Protein AF-A0A409W6C1-F1 (afdb_monomer_lite)

Sequence (257 aa):
MISRALFRPALAPLRRAIQPNFYTRPIQRVPSRRTLSYYTDGQVNAALLQTPPRPNTLLGRIRFRKDGNPRSKLVGFAFTSLLAFNLLTLLTMYDFIEDSETALSLMAGIIYTLAADGEFSSYDLNKPEEAWSYFKKLYQAFSRLPQDQLDELFDDLERLIKSSAQKNSGAPAEAQAIMKEAAEKIHEAFQDMEEVPVAHTANFVLLIMREALENLVRLAEEGEDDEESDTKYTFQLIKDRSKKDAGAVLKDYESLG

Secondary structure (DSSP, 8-state):
-------PPP-----------------------------------TTS--PPPPPSSHHHHHHB-TTSPBPPHHHHHHHHHHHHHHHHHHHHHHHHHHHHHHHHHHHHHHHHHHHHHTTGGG--TTSHHHHHHHHHHHHHHHH---HHHHHHHHHHHHHHHHHHTTT-TTHHHHHHHHHHHHHHHHHHHHHGGGTS-HHHHHHHHHHHHHHHHHHHHHHHHTT--TT-TTHHHHHHHHHHHHHS-HHHHHHHHHTT-

Structure (mmCIF, N/CA/C/O backbone):
data_AF-A0A409W6C1-F1
#
_entry.id   AF-A0A409W6C1-F1
#
loop_
_atom_site.group_PDB
_atom_site.id
_atom_site.type_symbol
_atom_site.label_atom_id
_atom_site.label_alt_id
_atom_site.label_comp_id
_atom_site.label_asym_id
_atom_site.label_entity_id
_atom_site.label_seq_id
_atom_site.pdbx_PDB_ins_code
_atom_site.Cartn_x
_atom_site.Cartn_y
_atom_site.Cartn_z
_atom_site.occupancy
_atom_site.B_iso_or_equiv
_atom_site.auth_seq_id
_atom_site.auth_comp_id
_atom_site.auth_asym_id
_atom_site.auth_atom_id
_atom_site.pdbx_PDB_model_num
ATOM 1 N N . MET A 1 1 ? -34.554 -25.627 -7.295 1.00 50.41 1 MET A N 1
ATOM 2 C CA . MET A 1 1 ? -34.827 -25.924 -8.719 1.00 50.41 1 MET A CA 1
ATOM 3 C C . MET A 1 1 ? -34.903 -24.613 -9.493 1.00 50.41 1 MET A C 1
ATOM 5 O O . MET A 1 1 ? -35.985 -24.064 -9.501 1.00 50.41 1 MET A O 1
ATOM 9 N N . ILE A 1 2 ? -33.802 -24.118 -10.082 1.00 41.41 2 ILE A N 1
ATOM 10 C CA . ILE A 1 2 ? -33.730 -23.265 -11.298 1.00 41.41 2 ILE A CA 1
ATOM 11 C C . ILE A 1 2 ? -32.321 -23.482 -11.896 1.00 41.41 2 ILE A C 1
ATOM 13 O O . ILE A 1 2 ? -31.369 -23.759 -11.169 1.00 41.41 2 ILE A O 1
ATOM 17 N N . SER A 1 3 ? -32.253 -23.492 -13.225 1.00 42.75 3 SER A N 1
ATOM 18 C CA . SER A 1 3 ? -31.280 -24.155 -14.095 1.00 42.75 3 SER A CA 1
ATOM 19 C C . SER A 1 3 ? -29.871 -23.565 -14.171 1.00 42.75 3 SER A C 1
ATOM 21 O O . SER A 1 3 ? -29.674 -22.359 -14.266 1.00 42.75 3 SER A O 1
ATOM 23 N N . ARG A 1 4 ? -28.913 -24.490 -14.324 1.00 46.84 4 ARG A N 1
ATOM 24 C CA . ARG A 1 4 ? -27.616 -24.313 -14.992 1.00 46.84 4 ARG A CA 1
ATOM 25 C C . ARG A 1 4 ? -27.809 -23.923 -16.466 1.00 46.84 4 ARG A C 1
ATOM 27 O O . ARG A 1 4 ? -28.446 -24.669 -17.205 1.00 46.84 4 ARG A O 1
ATOM 34 N N . ALA A 1 5 ? -27.157 -22.853 -16.907 1.00 50.94 5 ALA A N 1
ATOM 35 C CA . ALA A 1 5 ? -26.819 -22.600 -18.309 1.00 50.94 5 ALA A CA 1
ATOM 36 C C . ALA A 1 5 ? -25.404 -21.992 -18.321 1.00 50.94 5 ALA A C 1
ATOM 38 O O . ALA A 1 5 ? -25.189 -20.905 -17.807 1.00 50.94 5 ALA A O 1
ATOM 39 N N . LEU A 1 6 ? -24.361 -22.784 -18.582 1.00 48.38 6 LEU A N 1
ATOM 40 C CA . LEU A 1 6 ? -23.767 -22.962 -19.913 1.00 48.38 6 LEU A CA 1
ATOM 41 C C . LEU A 1 6 ? -23.484 -21.626 -20.613 1.00 48.38 6 LEU A C 1
ATOM 43 O O . LEU A 1 6 ? -24.249 -21.189 -21.464 1.00 48.38 6 LEU A O 1
ATOM 47 N N . PHE A 1 7 ? -22.324 -21.041 -20.313 1.00 48.91 7 PHE A N 1
ATOM 48 C CA . PHE A 1 7 ? -21.674 -20.088 -21.206 1.00 48.91 7 PHE A CA 1
ATOM 49 C C . PHE A 1 7 ? -20.226 -20.530 -21.439 1.00 48.91 7 PHE A C 1
ATOM 51 O O . PHE A 1 7 ? -19.338 -20.340 -20.614 1.00 48.91 7 PHE A O 1
ATOM 58 N N . ARG A 1 8 ? -20.018 -21.201 -22.575 1.00 47.12 8 ARG A N 1
ATOM 59 C CA . ARG A 1 8 ? -18.717 -21.388 -23.225 1.00 47.12 8 ARG A CA 1
ATOM 60 C C . ARG A 1 8 ? -18.639 -20.349 -24.343 1.00 47.12 8 ARG A C 1
ATOM 62 O O . ARG A 1 8 ? -19.465 -20.437 -25.251 1.00 47.12 8 ARG A O 1
ATOM 69 N N . PRO A 1 9 ? -17.635 -19.465 -24.375 1.00 57.19 9 PRO A N 1
ATOM 70 C CA . PRO A 1 9 ? -17.209 -18.854 -25.619 1.00 57.19 9 PRO A CA 1
ATOM 71 C C . PRO A 1 9 ? -15.981 -19.579 -26.180 1.00 57.19 9 PRO A C 1
ATOM 73 O O . PRO A 1 9 ? -15.035 -19.932 -25.477 1.00 57.19 9 PRO A O 1
ATOM 76 N N . ALA A 1 10 ? -16.071 -19.857 -27.475 1.00 46.66 10 ALA A N 1
ATOM 77 C CA . ALA A 1 10 ? -15.142 -20.632 -28.272 1.00 46.66 10 ALA A CA 1
ATOM 78 C C . ALA A 1 10 ? -13.801 -19.911 -28.478 1.00 46.66 10 ALA A C 1
ATOM 80 O O . ALA A 1 10 ? -13.752 -18.774 -28.943 1.00 46.66 10 ALA A O 1
ATOM 81 N N . LEU A 1 11 ? -12.705 -20.619 -28.202 1.00 47.09 11 LEU A N 1
ATOM 82 C CA . LEU A 1 11 ? -11.361 -20.244 -28.631 1.00 47.09 11 LEU A CA 1
ATOM 83 C C . LEU A 1 11 ? -11.210 -20.558 -30.125 1.00 47.09 11 LEU A C 1
ATOM 85 O O . LEU A 1 11 ? -11.118 -21.721 -30.518 1.00 47.09 11 LEU A O 1
ATOM 89 N N . ALA A 1 12 ? -11.179 -19.520 -30.958 1.00 55.62 12 ALA A N 1
ATOM 90 C CA . ALA A 1 12 ? -10.755 -19.613 -32.351 1.00 55.62 12 ALA A CA 1
ATOM 91 C C . ALA A 1 12 ? -9.230 -19.390 -32.442 1.00 55.62 12 ALA A C 1
ATOM 93 O O . ALA A 1 12 ? -8.746 -18.347 -32.000 1.00 55.62 12 ALA A O 1
ATOM 94 N N . PRO A 1 13 ? -8.443 -20.313 -33.026 1.00 60.03 13 PRO A N 1
ATOM 95 C CA . PRO A 1 13 ? -7.018 -20.089 -33.232 1.00 60.03 13 PRO A CA 1
ATOM 96 C C . PRO A 1 13 ? -6.767 -19.296 -34.526 1.00 60.03 13 PRO A C 1
ATOM 98 O O . PRO A 1 13 ? -6.828 -19.830 -35.634 1.00 60.03 13 PRO A O 1
ATOM 101 N N . LEU A 1 14 ? -6.419 -18.015 -34.384 1.00 54.00 14 LEU A N 1
ATOM 102 C CA . LEU A 1 14 ? -5.872 -17.174 -35.455 1.00 54.00 14 LEU A CA 1
ATOM 103 C C . LEU A 1 14 ? -4.429 -17.603 -35.784 1.00 54.00 14 LEU A C 1
ATOM 105 O O . LEU A 1 14 ? -3.451 -16.984 -35.375 1.00 54.00 14 LEU A O 1
ATOM 109 N N . ARG A 1 15 ? -4.285 -18.673 -36.573 1.00 46.38 15 ARG A N 1
ATOM 110 C CA . ARG A 1 15 ? -3.046 -18.973 -37.307 1.00 46.38 15 ARG A CA 1
ATOM 111 C C . ARG A 1 15 ? -2.906 -17.985 -38.471 1.00 46.38 15 ARG A C 1
ATOM 113 O O . ARG A 1 15 ? -3.381 -18.253 -39.571 1.00 46.38 15 ARG A O 1
ATOM 120 N N . ARG A 1 16 ? -2.223 -16.856 -38.261 1.00 53.59 16 ARG A N 1
ATOM 121 C CA . ARG A 1 16 ? -1.627 -16.094 -39.372 1.00 53.59 16 ARG A CA 1
ATOM 122 C C . ARG A 1 16 ? -0.195 -16.563 -39.589 1.00 53.59 16 ARG A C 1
ATOM 124 O O . ARG A 1 16 ? 0.692 -16.304 -38.785 1.00 53.59 16 ARG A O 1
ATOM 131 N N . ALA A 1 17 ? -0.007 -17.265 -40.700 1.00 49.84 17 ALA A N 1
ATOM 132 C CA . ALA A 1 17 ? 1.291 -17.561 -41.274 1.00 49.84 17 ALA A CA 1
ATOM 133 C C . ALA A 1 17 ? 1.970 -16.247 -41.689 1.00 49.84 17 ALA A C 1
ATOM 135 O O . ALA A 1 17 ? 1.517 -15.569 -42.610 1.00 49.84 17 ALA A O 1
ATOM 136 N N . ILE A 1 18 ? 3.051 -15.885 -41.003 1.00 56.25 18 ILE A N 1
ATOM 137 C CA . ILE A 1 18 ? 3.984 -14.860 -41.465 1.00 56.25 18 ILE A CA 1
ATOM 138 C C . ILE A 1 18 ? 4.973 -15.579 -42.381 1.00 56.25 18 ILE A C 1
ATOM 140 O O . ILE A 1 18 ? 5.824 -16.338 -41.921 1.00 56.25 18 ILE A O 1
ATOM 144 N N . GLN A 1 19 ? 4.816 -15.390 -43.690 1.00 57.22 19 GLN A N 1
ATOM 145 C CA . GLN A 1 19 ? 5.820 -15.793 -44.670 1.00 57.22 19 GLN A CA 1
ATOM 146 C C . GLN A 1 19 ? 7.036 -14.856 -44.558 1.00 57.22 19 GLN A C 1
ATOM 148 O O . GLN A 1 19 ? 6.859 -13.638 -44.651 1.00 57.22 19 GLN A O 1
ATOM 153 N N . PRO A 1 20 ? 8.270 -15.361 -44.397 1.00 57.84 20 PRO A N 1
ATOM 154 C CA . PRO A 1 20 ? 9.455 -14.532 -44.550 1.00 57.84 20 PRO A CA 1
ATOM 155 C C . PRO A 1 20 ? 9.710 -14.277 -46.044 1.00 57.84 20 PRO A C 1
ATOM 157 O O . PRO A 1 20 ? 10.147 -15.158 -46.783 1.00 57.84 20 PRO A O 1
ATOM 160 N N . ASN A 1 21 ? 9.443 -13.047 -46.487 1.00 51.91 21 ASN A N 1
ATOM 161 C CA . ASN A 1 21 ? 9.891 -12.532 -47.780 1.00 51.91 21 ASN A CA 1
ATOM 162 C C . ASN A 1 21 ? 11.423 -12.401 -47.772 1.00 51.91 21 ASN A C 1
ATOM 164 O O . ASN A 1 21 ? 11.977 -11.367 -47.393 1.00 51.91 21 ASN A O 1
ATOM 168 N N . PHE A 1 22 ? 12.118 -13.451 -48.205 1.00 47.31 22 PHE A N 1
ATOM 169 C CA . PHE A 1 22 ? 13.539 -13.395 -48.533 1.00 47.31 22 PHE A CA 1
ATOM 170 C C . PHE A 1 22 ? 13.729 -12.648 -49.858 1.00 47.31 22 PHE A C 1
ATOM 172 O O . PHE A 1 22 ? 13.825 -13.247 -50.927 1.00 47.31 22 PHE A O 1
ATOM 179 N N . TYR A 1 23 ? 13.809 -11.319 -49.796 1.00 56.81 23 TYR A N 1
ATOM 180 C CA . TYR A 1 23 ? 14.392 -10.540 -50.885 1.00 56.81 23 TYR A CA 1
ATOM 181 C C . TYR A 1 23 ? 15.915 -10.648 -50.810 1.00 56.81 23 TYR A C 1
ATOM 183 O O . TYR A 1 23 ? 16.603 -9.836 -50.191 1.00 56.81 23 TYR A O 1
ATOM 191 N N . THR A 1 24 ? 16.440 -11.680 -51.463 1.00 52.16 24 THR A N 1
ATOM 192 C CA . THR A 1 24 ? 17.857 -11.843 -51.780 1.00 52.16 24 THR A CA 1
ATOM 193 C C . THR A 1 24 ? 18.267 -10.703 -52.712 1.00 52.16 24 THR A C 1
ATOM 195 O O . THR A 1 24 ? 18.051 -10.759 -53.923 1.00 52.16 24 THR A O 1
ATOM 198 N N . ARG A 1 25 ? 18.821 -9.617 -52.162 1.00 50.19 25 ARG A N 1
ATOM 199 C CA . ARG A 1 25 ? 19.433 -8.572 -52.990 1.00 50.19 25 ARG A CA 1
ATOM 200 C C . ARG A 1 25 ? 20.668 -9.160 -53.687 1.00 50.19 25 ARG A C 1
ATOM 202 O O . ARG A 1 25 ? 21.529 -9.712 -52.999 1.00 50.19 25 ARG A O 1
ATOM 209 N N . PRO A 1 26 ? 20.793 -9.047 -55.019 1.00 59.22 26 PRO A N 1
ATOM 210 C CA . PRO A 1 26 ? 21.991 -9.481 -55.715 1.00 59.22 26 PRO A CA 1
ATOM 211 C C . PRO A 1 26 ? 23.188 -8.643 -55.257 1.00 59.22 26 PRO A C 1
ATOM 213 O O . PRO A 1 26 ? 23.153 -7.412 -55.248 1.00 59.22 26 PRO A O 1
ATOM 216 N N . ILE A 1 27 ? 24.250 -9.344 -54.865 1.00 56.16 27 ILE A N 1
ATOM 217 C CA . ILE A 1 27 ? 25.555 -8.791 -54.512 1.00 56.16 27 ILE A CA 1
ATOM 218 C C . ILE A 1 27 ? 26.092 -8.051 -55.741 1.00 56.16 27 ILE A C 1
ATOM 220 O O . ILE A 1 27 ? 26.578 -8.663 -56.695 1.00 56.16 27 ILE A O 1
ATOM 224 N N . GLN A 1 28 ? 25.992 -6.724 -55.721 1.00 58.16 28 GLN A N 1
ATOM 225 C CA . GLN A 1 28 ? 26.586 -5.856 -56.726 1.00 58.16 28 GLN A CA 1
ATOM 226 C C . GLN A 1 28 ? 28.107 -5.897 -56.528 1.00 58.16 28 GLN A C 1
ATOM 228 O O . GLN A 1 28 ? 28.666 -5.218 -55.668 1.00 58.16 28 GLN A O 1
ATOM 233 N N . ARG A 1 29 ? 28.781 -6.774 -57.285 1.00 51.12 29 ARG A N 1
ATOM 234 C CA . ARG A 1 29 ? 30.245 -6.831 -57.352 1.00 51.12 29 ARG A CA 1
ATOM 235 C C . ARG A 1 29 ? 30.746 -5.500 -57.905 1.00 51.12 29 ARG A C 1
ATOM 237 O O . ARG A 1 29 ? 30.659 -5.245 -59.102 1.00 51.12 29 ARG A O 1
ATOM 244 N N . VAL A 1 30 ? 31.262 -4.657 -57.018 1.00 55.62 30 VAL A N 1
ATOM 245 C CA . VAL A 1 30 ? 32.015 -3.460 -57.392 1.00 55.62 30 VAL A CA 1
ATOM 246 C C . VAL A 1 30 ? 33.238 -3.913 -58.201 1.00 55.62 30 VAL A C 1
ATOM 248 O O . VAL A 1 30 ? 33.967 -4.798 -57.741 1.00 55.62 30 VAL A O 1
ATOM 251 N N . PRO A 1 31 ? 33.472 -3.369 -59.406 1.00 53.97 31 PRO A N 1
ATOM 252 C CA . PRO A 1 31 ? 34.623 -3.743 -60.209 1.00 53.97 31 PRO A CA 1
ATOM 253 C C . PRO A 1 31 ? 35.920 -3.358 -59.494 1.00 53.97 31 PRO A C 1
ATOM 255 O O . PRO A 1 31 ? 36.120 -2.217 -59.077 1.00 53.97 31 PRO A O 1
ATOM 258 N N . SER A 1 32 ? 36.798 -4.355 -59.378 1.00 51.28 32 SER A N 1
ATOM 259 C CA . SER A 1 32 ? 38.178 -4.239 -58.923 1.00 51.28 32 SER A CA 1
ATOM 260 C C . SER A 1 32 ? 38.876 -3.126 -59.703 1.00 51.28 32 SER A C 1
ATOM 262 O O . SER A 1 32 ? 39.097 -3.230 -60.913 1.00 51.28 32 SER A O 1
ATOM 264 N N . ARG A 1 33 ? 39.168 -2.019 -59.017 1.00 46.75 33 ARG A N 1
ATOM 265 C CA . ARG A 1 33 ? 39.876 -0.878 -59.591 1.00 46.75 33 ARG A CA 1
ATOM 266 C C . ARG A 1 33 ? 41.311 -1.330 -59.855 1.00 46.75 33 ARG A C 1
ATOM 268 O O . ARG A 1 33 ? 42.112 -1.423 -58.929 1.00 46.75 33 ARG A O 1
ATOM 275 N N . ARG A 1 34 ? 41.606 -1.639 -61.124 1.00 47.44 34 ARG A N 1
ATOM 276 C CA . ARG A 1 34 ? 42.966 -1.780 -61.659 1.00 47.44 34 ARG A CA 1
ATOM 277 C C . ARG A 1 34 ? 43.826 -0.645 -61.111 1.00 47.44 34 ARG A C 1
ATOM 279 O O . ARG A 1 34 ? 43.575 0.525 -61.394 1.00 47.44 34 ARG A O 1
ATOM 286 N N . THR A 1 35 ? 44.840 -1.011 -60.345 1.00 50.62 35 THR A N 1
ATOM 287 C CA . THR A 1 35 ? 45.983 -0.164 -60.046 1.00 50.62 35 THR A CA 1
ATOM 288 C C . THR A 1 35 ? 46.722 0.099 -61.356 1.00 50.62 35 THR A C 1
ATOM 290 O O . THR A 1 35 ? 47.416 -0.772 -61.876 1.00 50.62 35 THR A O 1
ATOM 293 N N . LEU A 1 36 ? 46.540 1.296 -61.919 1.00 47.56 36 LEU A N 1
ATOM 294 C CA . LEU A 1 36 ? 47.490 1.839 -62.883 1.00 47.56 36 LEU A CA 1
ATOM 295 C C . LEU A 1 36 ? 48.796 2.108 -62.131 1.00 47.56 36 LEU A C 1
ATOM 297 O O . LEU A 1 36 ? 48.874 3.012 -61.301 1.00 47.56 36 LEU A O 1
ATOM 301 N N . SER A 1 37 ? 49.799 1.279 -62.408 1.00 46.47 37 SER A N 1
ATOM 302 C CA . SER A 1 37 ? 51.193 1.562 -62.094 1.00 46.47 37 SER A CA 1
ATOM 303 C C . SER A 1 37 ? 51.670 2.639 -63.066 1.00 46.47 37 SER A C 1
ATOM 305 O O . SER A 1 37 ? 51.916 2.362 -64.237 1.00 46.47 37 SER A O 1
ATOM 307 N N . TYR A 1 38 ? 51.747 3.878 -62.587 1.00 47.62 38 TYR A N 1
ATOM 308 C CA . TYR A 1 38 ? 52.619 4.877 -63.184 1.00 47.62 38 TYR A CA 1
ATOM 309 C C . TYR A 1 38 ? 53.960 4.774 -62.464 1.00 47.62 38 TYR A C 1
ATOM 311 O O . TYR A 1 38 ? 54.095 5.178 -61.311 1.00 47.62 38 TYR A O 1
ATOM 319 N N . TYR A 1 39 ? 54.934 4.178 -63.146 1.00 45.22 39 TYR A N 1
ATOM 320 C CA . TYR A 1 39 ? 56.341 4.391 -62.846 1.00 45.22 39 TYR A CA 1
ATOM 321 C C . TYR A 1 39 ? 56.660 5.845 -63.202 1.00 45.22 39 TYR A C 1
ATOM 323 O O . TYR A 1 39 ? 56.773 6.198 -64.374 1.00 45.22 39 TYR A O 1
ATOM 331 N N . THR A 1 40 ? 56.772 6.694 -62.189 1.00 47.50 40 THR A N 1
ATOM 332 C CA . THR A 1 40 ? 57.518 7.947 -62.285 1.00 47.50 40 THR A CA 1
ATOM 333 C C . THR A 1 40 ? 58.711 7.827 -61.355 1.00 47.50 40 THR A C 1
ATOM 335 O O . THR A 1 40 ? 58.576 7.958 -60.139 1.00 47.50 40 THR A O 1
ATOM 338 N N . ASP A 1 41 ? 59.864 7.533 -61.955 1.00 46.66 41 ASP A N 1
ATOM 339 C CA . ASP A 1 41 ? 61.172 7.821 -61.380 1.00 46.66 41 ASP A CA 1
ATOM 340 C C . ASP A 1 41 ? 61.241 9.312 -61.048 1.00 46.66 41 ASP A C 1
ATOM 342 O O . ASP A 1 41 ? 60.985 10.168 -61.896 1.00 46.66 41 ASP A O 1
ATOM 346 N N . GLY A 1 42 ? 61.560 9.624 -59.797 1.00 42.50 42 GLY A N 1
ATOM 347 C CA . GLY A 1 42 ? 61.646 11.005 -59.347 1.00 42.50 42 GLY A CA 1
ATOM 348 C C . GLY A 1 42 ? 61.563 11.123 -57.837 1.00 42.50 42 GLY A C 1
ATOM 349 O O . GLY A 1 42 ? 60.504 11.400 -57.294 1.00 42.50 42 GLY A O 1
ATOM 350 N N . GLN A 1 43 ? 62.710 10.933 -57.186 1.00 42.72 43 GLN A N 1
ATOM 351 C CA . GLN A 1 43 ? 63.005 11.367 -55.818 1.00 42.72 43 GLN A CA 1
ATOM 352 C C . GLN A 1 43 ? 62.050 10.865 -54.726 1.00 42.72 43 GLN A C 1
ATOM 354 O O . GLN A 1 43 ? 61.079 11.501 -54.321 1.00 42.72 43 GLN A O 1
ATOM 359 N N . VAL A 1 44 ? 62.439 9.727 -54.156 1.00 44.16 44 VAL A N 1
ATOM 360 C CA . VAL A 1 44 ? 61.974 9.248 -52.856 1.00 44.16 44 VAL A CA 1
ATOM 361 C C . VAL A 1 44 ? 62.341 10.292 -51.795 1.00 44.16 44 VAL A C 1
ATOM 363 O O . VAL A 1 44 ? 63.434 10.282 -51.233 1.00 44.16 44 VAL A O 1
ATOM 366 N N . ASN A 1 45 ? 61.409 11.191 -51.483 1.00 46.81 45 ASN A N 1
ATOM 367 C CA . ASN A 1 45 ? 61.358 11.812 -50.166 1.00 46.81 45 ASN A CA 1
ATOM 368 C C . ASN A 1 45 ? 61.032 10.698 -49.160 1.00 46.81 45 ASN A C 1
ATOM 370 O O . ASN A 1 45 ? 59.893 10.537 -48.728 1.00 46.81 45 ASN A O 1
ATOM 374 N N . ALA A 1 46 ? 62.045 9.916 -48.778 1.00 47.47 46 ALA A N 1
ATOM 375 C CA . ALA A 1 46 ? 62.005 8.912 -47.712 1.00 47.47 46 ALA A CA 1
ATOM 376 C C . ALA A 1 46 ? 61.884 9.553 -46.309 1.00 47.47 46 ALA A C 1
ATOM 378 O O . ALA A 1 46 ? 62.402 9.040 -45.322 1.00 47.47 46 ALA A O 1
ATOM 379 N N . ALA A 1 47 ? 61.208 10.700 -46.229 1.00 49.06 47 ALA A N 1
ATOM 380 C CA . ALA A 1 47 ? 60.967 11.487 -45.029 1.00 49.06 47 ALA A CA 1
ATOM 381 C C . ALA A 1 47 ? 59.465 11.720 -44.776 1.00 49.06 47 ALA A C 1
ATOM 383 O O . ALA A 1 47 ? 59.100 12.528 -43.925 1.00 49.06 47 ALA A O 1
ATOM 384 N N . LEU A 1 48 ? 58.569 11.025 -45.486 1.00 48.97 48 LEU A N 1
ATOM 385 C CA . LEU A 1 48 ? 57.131 11.136 -45.254 1.00 48.97 48 LEU A CA 1
ATOM 386 C C . LEU A 1 48 ? 56.619 9.969 -44.404 1.00 48.97 48 LEU A C 1
ATOM 388 O O . LEU A 1 48 ? 56.304 8.891 -44.897 1.00 48.97 48 LEU A O 1
ATOM 392 N N . LEU A 1 49 ? 56.500 10.284 -43.110 1.00 54.22 49 LEU A N 1
ATOM 393 C CA . LEU A 1 49 ? 55.684 9.622 -42.089 1.00 54.22 49 LEU A CA 1
ATOM 394 C C . LEU A 1 49 ? 56.229 8.290 -41.552 1.00 54.22 49 LEU A C 1
ATOM 396 O O . LEU A 1 49 ? 55.533 7.277 -41.536 1.00 54.22 49 LEU A O 1
ATOM 400 N N . GLN A 1 50 ? 57.426 8.322 -40.952 1.00 55.38 50 GLN A N 1
ATOM 401 C CA . GLN A 1 50 ? 57.677 7.463 -39.787 1.00 55.38 50 GLN A CA 1
ATOM 402 C C . GLN A 1 50 ? 56.733 7.914 -38.664 1.00 55.38 50 GLN A C 1
ATOM 404 O O . GLN A 1 50 ? 57.079 8.740 -37.820 1.00 55.38 50 GLN A O 1
ATOM 409 N N . THR A 1 51 ? 55.490 7.435 -38.685 1.00 59.03 51 THR A N 1
ATOM 410 C CA . THR A 1 51 ? 54.599 7.603 -37.541 1.00 59.03 51 THR A CA 1
ATOM 411 C C . THR A 1 51 ? 55.222 6.880 -36.352 1.00 59.03 51 THR A C 1
ATOM 413 O O . THR A 1 51 ? 55.606 5.716 -36.502 1.00 59.03 51 THR A O 1
ATOM 416 N N . PRO A 1 52 ? 55.356 7.541 -35.189 1.00 67.00 52 PRO A N 1
ATOM 417 C CA . PRO A 1 52 ? 56.001 6.940 -34.034 1.00 67.00 52 PRO A CA 1
ATOM 418 C C . PRO A 1 52 ? 55.319 5.607 -33.688 1.00 67.00 52 PRO A C 1
ATOM 420 O O . PRO A 1 52 ? 54.085 5.512 -33.768 1.00 67.00 52 PRO A O 1
ATOM 423 N N . PRO A 1 53 ? 56.091 4.567 -33.320 1.00 67.56 53 PRO A N 1
ATOM 424 C CA . PRO A 1 53 ? 55.520 3.296 -32.907 1.00 67.56 53 PRO A CA 1
ATOM 425 C C . PRO A 1 53 ? 54.543 3.532 -31.753 1.00 67.56 53 PRO A C 1
ATOM 427 O O . PRO A 1 53 ? 54.786 4.346 -30.859 1.00 67.56 53 PRO A O 1
ATOM 430 N N . ARG A 1 54 ? 53.401 2.837 -31.795 1.00 71.62 54 ARG A N 1
ATOM 431 C CA . ARG A 1 54 ? 52.324 2.995 -30.813 1.00 71.62 54 ARG A CA 1
ATOM 432 C C . ARG A 1 54 ? 52.885 2.894 -29.385 1.00 71.62 54 ARG A C 1
ATOM 434 O O . ARG A 1 54 ? 53.555 1.902 -29.090 1.00 71.62 54 ARG A O 1
ATOM 441 N N . PRO A 1 55 ? 52.547 3.821 -28.469 1.00 75.69 55 PRO A N 1
ATOM 442 C CA . PRO A 1 55 ? 52.944 3.685 -27.073 1.00 75.69 55 PRO A CA 1
ATOM 443 C C . PRO A 1 55 ? 52.392 2.369 -26.505 1.00 75.69 55 PRO A C 1
ATOM 445 O O . PRO A 1 55 ? 51.213 2.051 -26.693 1.00 75.69 55 PRO A O 1
ATOM 448 N N . ASN A 1 56 ? 53.226 1.583 -25.816 1.00 79.50 56 ASN A N 1
ATOM 449 C CA . ASN A 1 56 ? 52.843 0.273 -25.266 1.00 79.50 56 ASN A CA 1
ATOM 450 C C . ASN A 1 56 ? 51.991 0.388 -23.983 1.00 79.50 56 ASN A C 1
ATOM 452 O O . ASN A 1 56 ? 52.115 -0.409 -23.061 1.00 79.50 56 ASN A O 1
ATOM 456 N N . THR A 1 57 ? 51.116 1.389 -23.921 1.00 82.75 57 THR A N 1
ATOM 457 C CA . THR A 1 57 ? 50.123 1.575 -22.861 1.00 82.75 57 THR A CA 1
ATOM 458 C C . THR A 1 57 ? 48.770 1.041 -23.330 1.00 82.75 57 THR A C 1
ATOM 460 O O . THR A 1 57 ? 48.484 1.032 -24.531 1.00 82.75 57 THR A O 1
ATOM 463 N N . LEU A 1 58 ? 47.906 0.601 -22.406 1.00 79.50 58 LEU A N 1
ATOM 464 C CA . LEU A 1 58 ? 46.550 0.118 -22.735 1.00 79.50 58 LEU A CA 1
ATOM 465 C C . LEU A 1 58 ? 45.750 1.164 -23.532 1.00 79.50 58 LEU A C 1
ATOM 467 O O . LEU A 1 58 ? 45.175 0.850 -24.573 1.00 79.50 58 LEU A O 1
ATOM 471 N N . LEU A 1 59 ? 45.827 2.430 -23.114 1.00 76.06 59 LEU A N 1
ATOM 472 C CA . LEU A 1 59 ? 45.273 3.586 -23.829 1.00 76.06 59 LEU A CA 1
ATOM 473 C C . LEU A 1 59 ? 45.864 3.756 -25.236 1.00 76.06 59 LEU A C 1
ATOM 475 O O . LEU A 1 59 ? 45.128 4.008 -26.192 1.00 76.06 59 LEU A O 1
ATOM 479 N N . GLY A 1 60 ? 47.177 3.552 -25.389 1.00 72.00 60 GLY A N 1
ATOM 480 C CA . GLY A 1 60 ? 47.844 3.513 -26.687 1.00 72.00 60 GLY A CA 1
ATOM 481 C C . GLY A 1 60 ? 47.255 2.440 -27.598 1.00 72.00 60 GLY A C 1
ATOM 482 O O . GLY A 1 60 ? 47.017 2.698 -28.779 1.00 72.00 60 GLY A O 1
ATOM 483 N N . ARG A 1 61 ? 46.923 1.264 -27.039 1.00 76.56 61 ARG A N 1
ATOM 484 C CA . ARG A 1 61 ? 46.314 0.159 -27.793 1.00 76.56 61 ARG A CA 1
ATOM 485 C C . ARG A 1 61 ? 44.909 0.447 -28.303 1.00 76.56 61 ARG A C 1
ATOM 487 O O . ARG A 1 61 ? 44.567 -0.018 -29.390 1.00 76.56 61 ARG A O 1
ATOM 494 N N . ILE A 1 62 ? 44.134 1.203 -27.534 1.00 74.81 62 ILE A N 1
ATOM 495 C CA . ILE A 1 62 ? 42.754 1.576 -27.858 1.00 74.81 62 ILE A CA 1
ATOM 496 C C . ILE A 1 62 ? 42.728 2.712 -28.893 1.00 74.81 62 ILE A C 1
ATOM 498 O O . ILE A 1 62 ? 41.925 2.681 -29.825 1.00 74.81 62 ILE A O 1
ATOM 502 N N . ARG A 1 63 ? 43.635 3.692 -28.778 1.00 74.12 63 ARG A N 1
ATOM 503 C CA . ARG A 1 63 ? 43.627 4.919 -29.594 1.00 74.12 63 ARG A CA 1
ATOM 504 C C . ARG A 1 63 ? 44.311 4.787 -30.962 1.00 74.12 63 ARG A C 1
ATOM 506 O O . ARG A 1 63 ? 43.918 5.483 -31.898 1.00 74.12 63 ARG A O 1
ATOM 513 N N . PHE A 1 64 ? 45.295 3.900 -31.114 1.00 77.75 64 PHE A N 1
ATOM 514 C CA . PHE A 1 64 ? 46.112 3.791 -32.334 1.00 77.75 64 PHE A CA 1
ATOM 515 C C . PHE A 1 64 ? 46.055 2.388 -32.965 1.00 77.75 64 PHE A C 1
ATOM 517 O O . PHE A 1 64 ? 45.914 1.370 -32.279 1.00 77.75 64 PHE A O 1
ATOM 524 N N . ARG A 1 65 ? 46.154 2.318 -34.300 1.00 76.88 65 ARG A N 1
ATOM 525 C CA . ARG A 1 65 ? 46.305 1.055 -35.050 1.00 76.88 65 ARG A CA 1
ATOM 526 C C . ARG A 1 65 ? 47.682 0.430 -34.777 1.00 76.88 65 ARG A C 1
ATOM 528 O O . ARG A 1 65 ? 48.554 1.073 -34.197 1.00 76.88 65 ARG A O 1
ATOM 535 N N . LYS A 1 66 ? 47.879 -0.834 -35.182 1.00 77.81 66 LYS A N 1
ATOM 536 C CA . LYS A 1 66 ? 49.209 -1.477 -35.121 1.00 77.81 66 LYS A CA 1
ATOM 537 C C . LYS A 1 66 ? 50.248 -0.669 -35.911 1.00 77.81 66 LYS A C 1
ATOM 539 O O . LYS A 1 66 ? 51.379 -0.557 -35.463 1.00 77.81 66 LYS A O 1
ATOM 544 N N . ASP A 1 67 ? 49.800 -0.008 -36.975 1.00 72.56 67 ASP A N 1
ATOM 545 C C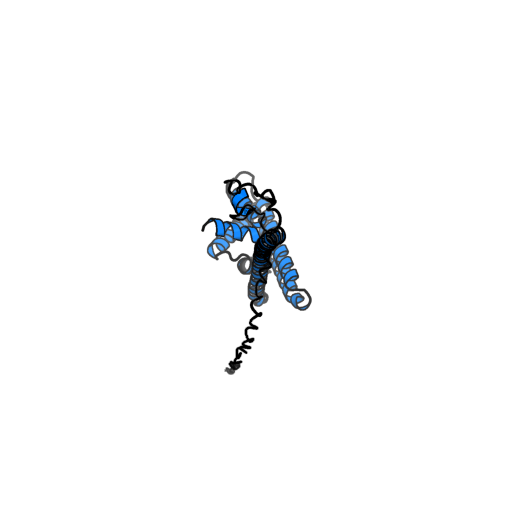A . ASP A 1 67 ? 50.603 0.839 -37.864 1.00 72.56 67 ASP A CA 1
ATOM 546 C C . ASP A 1 67 ? 50.899 2.243 -37.291 1.00 72.56 67 ASP A C 1
ATOM 548 O O . ASP A 1 67 ? 51.309 3.131 -38.026 1.00 72.56 67 ASP A O 1
ATOM 552 N N . GLY A 1 68 ? 50.613 2.513 -36.010 1.00 66.56 68 GLY A N 1
ATOM 553 C CA . GLY A 1 68 ? 50.876 3.815 -35.367 1.00 66.56 68 GLY A CA 1
ATOM 554 C C . GLY A 1 68 ? 49.891 4.937 -35.730 1.00 66.56 68 GLY A C 1
ATOM 555 O O . GLY A 1 68 ? 49.735 5.886 -34.965 1.00 66.56 68 GLY A O 1
ATOM 556 N N . ASN A 1 69 ? 49.143 4.806 -36.828 1.00 74.06 69 ASN A N 1
ATOM 557 C CA . ASN A 1 69 ? 48.117 5.775 -37.216 1.00 74.06 69 ASN A CA 1
ATOM 558 C C . ASN A 1 69 ? 46.955 5.845 -36.200 1.00 74.06 69 ASN A C 1
ATOM 560 O O . ASN A 1 69 ? 46.488 4.798 -35.722 1.00 74.06 69 ASN A O 1
ATOM 564 N N . PRO A 1 70 ? 46.438 7.049 -35.877 1.00 71.06 70 PRO A N 1
ATOM 565 C CA . PRO A 1 70 ? 45.292 7.197 -34.984 1.00 71.06 70 PRO A CA 1
ATOM 566 C C . PRO A 1 70 ? 44.070 6.480 -35.569 1.00 71.06 70 PRO A C 1
ATOM 568 O O . PRO A 1 70 ? 43.776 6.583 -36.762 1.00 71.06 70 PRO A O 1
ATOM 571 N N . ARG A 1 71 ? 43.339 5.726 -34.738 1.00 71.50 71 ARG A N 1
ATOM 572 C CA . ARG A 1 71 ? 42.039 5.180 -35.150 1.00 71.50 71 ARG A CA 1
ATOM 573 C C . ARG A 1 71 ? 41.071 6.343 -35.395 1.00 71.50 71 ARG A C 1
ATOM 575 O O . ARG A 1 71 ? 41.144 7.369 -34.722 1.00 71.50 71 ARG A O 1
ATOM 582 N N . SER A 1 72 ? 40.182 6.187 -36.380 1.00 79.94 72 SER A N 1
ATOM 583 C CA . SER A 1 72 ? 39.226 7.235 -36.758 1.00 79.94 72 SER A CA 1
ATOM 584 C C . SER A 1 72 ? 38.423 7.697 -35.540 1.00 79.94 72 SER A C 1
ATOM 586 O O . SER A 1 72 ? 37.773 6.882 -34.882 1.00 79.94 72 SER A O 1
ATOM 588 N N . LYS A 1 73 ? 38.457 9.007 -35.263 1.00 80.19 73 LYS A N 1
ATOM 589 C CA . LYS A 1 73 ? 37.722 9.632 -34.151 1.00 80.19 73 LYS A CA 1
ATOM 590 C C . LYS A 1 73 ? 36.218 9.354 -34.240 1.00 80.19 73 LYS A C 1
ATOM 592 O O . LYS A 1 73 ? 35.583 9.170 -33.212 1.00 80.19 73 LYS A O 1
ATOM 597 N N . LEU A 1 74 ? 35.682 9.245 -35.459 1.00 81.44 74 LEU A N 1
ATOM 598 C CA . LEU A 1 74 ? 34.271 8.939 -35.714 1.00 81.44 74 LEU A CA 1
ATOM 599 C C . LEU A 1 74 ? 33.885 7.530 -35.258 1.00 81.44 74 LEU A C 1
ATOM 601 O O . LEU A 1 74 ? 32.820 7.345 -34.688 1.00 81.44 74 LEU A O 1
ATOM 605 N N . VAL A 1 75 ? 34.763 6.545 -35.464 1.00 80.38 75 VAL A N 1
ATOM 606 C CA . VAL A 1 75 ? 34.513 5.162 -35.024 1.00 80.38 75 VAL A CA 1
ATOM 607 C C . VAL A 1 75 ? 34.576 5.069 -33.501 1.00 80.38 75 VAL A C 1
ATOM 609 O O . VAL A 1 75 ? 33.757 4.385 -32.898 1.00 80.38 75 VAL A O 1
ATOM 612 N N . GLY A 1 76 ? 35.516 5.786 -32.877 1.00 81.38 76 GLY A N 1
ATOM 613 C CA . GLY A 1 76 ? 35.581 5.904 -31.419 1.00 81.38 76 GLY A CA 1
ATOM 614 C C . GLY A 1 76 ? 34.318 6.545 -30.845 1.00 81.38 76 GLY A C 1
ATOM 615 O O . GLY A 1 76 ? 33.714 5.967 -29.952 1.00 81.38 76 GLY A O 1
ATOM 616 N N . PHE A 1 77 ? 33.887 7.674 -31.419 1.00 87.12 77 PHE A N 1
ATOM 617 C CA . PHE A 1 77 ? 32.654 8.361 -31.032 1.00 87.12 77 PHE A CA 1
ATOM 618 C C . PHE A 1 77 ? 31.424 7.461 -31.180 1.00 87.12 77 PHE A C 1
ATOM 620 O O . PHE A 1 77 ? 30.655 7.347 -30.234 1.00 87.12 77 PHE A O 1
ATOM 627 N N . ALA A 1 78 ? 31.280 6.768 -32.315 1.00 86.69 78 ALA A N 1
ATOM 628 C CA . ALA A 1 78 ? 30.174 5.843 -32.554 1.00 86.69 78 ALA A CA 1
ATOM 629 C C . ALA A 1 78 ? 30.151 4.685 -31.544 1.00 86.69 78 ALA A C 1
ATOM 631 O O . ALA A 1 78 ? 29.088 4.286 -31.078 1.00 86.69 78 ALA A O 1
ATOM 632 N N . PHE A 1 79 ? 31.319 4.153 -31.174 1.00 86.62 79 PHE A N 1
ATOM 633 C CA . PHE A 1 79 ? 31.404 3.099 -30.165 1.00 86.62 79 PHE A CA 1
ATOM 634 C C . PHE A 1 79 ? 31.042 3.622 -28.770 1.00 86.62 79 PHE A C 1
ATOM 636 O O . PHE A 1 79 ? 30.261 2.993 -28.062 1.00 86.62 79 PHE A O 1
ATOM 643 N N . THR A 1 80 ? 31.559 4.792 -28.383 1.00 88.25 80 THR A N 1
ATOM 644 C CA . THR A 1 80 ? 31.222 5.408 -27.092 1.00 88.25 80 THR A CA 1
ATOM 645 C C . THR A 1 80 ? 29.763 5.837 -27.018 1.00 88.25 80 THR A C 1
ATOM 647 O O . THR A 1 80 ? 29.157 5.680 -25.967 1.00 88.25 80 THR A O 1
ATOM 650 N N . SER A 1 81 ? 29.178 6.334 -28.111 1.00 92.81 81 SER A N 1
ATOM 651 C CA . SER A 1 81 ? 27.767 6.719 -28.149 1.00 92.81 81 SER A CA 1
ATOM 652 C C . SER A 1 81 ? 26.864 5.495 -28.076 1.00 92.81 81 SER A C 1
ATOM 654 O O . SER A 1 81 ? 25.859 5.539 -27.381 1.00 92.81 81 SER A O 1
ATOM 656 N N . LEU A 1 82 ? 27.236 4.390 -28.731 1.00 94.38 82 LEU A N 1
ATOM 657 C CA . LEU A 1 82 ? 26.511 3.124 -28.624 1.00 94.38 82 LEU A CA 1
ATOM 658 C C . LEU A 1 82 ? 26.569 2.583 -27.192 1.00 94.38 82 LEU A C 1
ATOM 660 O O . LEU A 1 82 ? 25.543 2.187 -26.649 1.00 94.38 82 LEU A O 1
ATOM 664 N N . LEU A 1 83 ? 27.744 2.623 -26.559 1.00 93.88 83 LEU A N 1
ATOM 665 C CA . LEU A 1 83 ? 27.911 2.187 -25.174 1.00 93.88 83 LEU A CA 1
ATOM 666 C C . LEU A 1 83 ? 27.130 3.076 -24.194 1.00 93.88 83 LEU A C 1
ATOM 668 O O . LEU A 1 83 ? 26.423 2.557 -23.338 1.00 93.88 83 LEU A O 1
ATOM 672 N N . ALA A 1 84 ? 27.193 4.400 -24.354 1.00 94.62 84 ALA A N 1
ATOM 673 C CA . ALA A 1 84 ? 26.426 5.343 -23.543 1.00 94.62 84 ALA A CA 1
ATOM 674 C C . ALA A 1 84 ? 24.910 5.171 -23.735 1.00 94.62 84 ALA A C 1
ATOM 676 O O . ALA A 1 84 ? 24.168 5.161 -22.760 1.00 94.62 84 ALA A O 1
ATOM 677 N N . PHE A 1 85 ? 24.453 4.978 -24.974 1.00 96.75 85 PHE A N 1
ATOM 678 C CA . PHE A 1 85 ? 23.048 4.716 -25.282 1.00 96.75 85 PHE A CA 1
ATOM 679 C C . PHE A 1 85 ? 22.559 3.409 -24.651 1.00 96.75 85 PHE A C 1
ATOM 681 O O . PHE A 1 85 ? 21.463 3.361 -24.101 1.00 96.75 85 PHE A O 1
ATOM 688 N N . ASN A 1 86 ? 23.380 2.358 -24.685 1.00 95.19 86 ASN A N 1
ATOM 689 C CA . ASN A 1 86 ? 23.052 1.086 -24.052 1.00 95.19 86 ASN A CA 1
ATOM 690 C C . ASN A 1 86 ? 22.956 1.222 -22.523 1.00 95.19 86 ASN A C 1
ATOM 692 O O . ASN A 1 86 ? 21.976 0.768 -21.943 1.00 95.19 86 ASN A O 1
ATOM 696 N N . LEU A 1 87 ? 23.905 1.923 -21.889 1.00 95.00 87 LEU A N 1
ATOM 697 C CA . LEU A 1 87 ? 23.853 2.210 -20.451 1.00 95.00 87 LEU A CA 1
ATOM 698 C C . LEU A 1 87 ? 22.624 3.041 -20.069 1.00 95.00 87 LEU A C 1
ATOM 700 O O . LEU A 1 87 ? 21.951 2.719 -19.098 1.00 95.00 87 LEU A O 1
ATOM 704 N N . LEU A 1 88 ? 22.294 4.070 -20.852 1.00 95.00 88 LEU A N 1
ATOM 705 C CA . LEU A 1 88 ? 21.094 4.875 -20.627 1.00 95.00 88 LEU A CA 1
ATOM 706 C C . LEU A 1 88 ? 19.819 4.035 -20.777 1.00 95.00 88 LEU A C 1
ATOM 708 O O . LEU A 1 88 ? 18.885 4.183 -19.995 1.00 95.00 88 LEU A O 1
ATOM 712 N N . THR A 1 89 ? 19.791 3.124 -21.751 1.00 95.25 89 THR A N 1
ATOM 713 C CA . THR A 1 89 ? 18.664 2.203 -21.947 1.00 95.25 89 THR A CA 1
ATOM 714 C C . THR A 1 89 ? 18.521 1.254 -20.755 1.00 95.25 89 THR A C 1
ATOM 716 O O . THR A 1 89 ? 17.409 1.007 -20.317 1.00 95.25 89 THR A O 1
ATOM 719 N N . LEU A 1 90 ? 19.624 0.753 -20.190 1.00 93.56 90 LEU A N 1
ATOM 720 C CA . LEU A 1 90 ? 19.583 -0.093 -18.993 1.00 93.56 90 LEU A CA 1
ATOM 721 C C . LEU A 1 90 ? 19.065 0.663 -17.764 1.00 93.56 90 LEU A C 1
ATOM 723 O O . LEU A 1 90 ? 18.225 0.126 -17.056 1.00 93.56 90 LEU A O 1
ATOM 727 N N . LEU A 1 91 ? 19.521 1.900 -17.540 1.00 93.44 91 LEU A N 1
ATOM 728 C CA . LEU A 1 91 ? 19.046 2.728 -16.422 1.00 93.44 91 LEU A CA 1
ATOM 729 C C . LEU A 1 91 ? 17.554 3.051 -16.554 1.00 93.44 91 LEU A C 1
ATOM 731 O O . LEU A 1 91 ? 16.786 2.808 -15.637 1.00 93.44 91 LEU A O 1
ATOM 735 N N . THR A 1 92 ? 17.130 3.510 -17.731 1.00 93.81 92 THR A N 1
ATOM 736 C CA . THR A 1 92 ? 15.711 3.815 -17.981 1.00 93.81 92 THR A CA 1
ATOM 737 C C . THR A 1 92 ? 14.818 2.577 -17.914 1.00 93.81 92 THR A C 1
ATOM 739 O O . THR A 1 92 ? 13.681 2.671 -17.468 1.00 93.81 92 THR A O 1
ATOM 742 N N . MET A 1 93 ? 15.318 1.410 -18.334 1.00 94.06 93 MET A N 1
ATOM 743 C CA . MET A 1 93 ? 14.589 0.149 -18.206 1.00 94.06 93 MET A CA 1
ATOM 744 C C . MET A 1 93 ? 14.463 -0.288 -16.746 1.00 94.06 93 MET A C 1
ATOM 746 O O . MET A 1 93 ? 13.426 -0.823 -16.374 1.00 94.06 93 MET A O 1
ATOM 750 N N . TYR A 1 94 ? 15.494 -0.058 -15.930 1.00 93.19 94 TYR A N 1
ATOM 751 C CA . TYR A 1 94 ? 15.448 -0.327 -14.496 1.00 93.19 94 TYR A CA 1
ATOM 752 C C . TYR A 1 94 ? 14.376 0.533 -13.810 1.00 93.19 94 TYR A C 1
ATOM 754 O O . TYR A 1 94 ? 13.479 -0.026 -13.185 1.00 93.19 94 TYR A O 1
ATOM 762 N N . ASP A 1 95 ? 14.393 1.853 -14.029 1.00 92.06 95 ASP A N 1
ATOM 763 C CA . ASP A 1 95 ? 13.383 2.765 -13.468 1.00 92.06 95 ASP A CA 1
ATOM 764 C C . ASP A 1 95 ? 11.965 2.364 -13.918 1.00 92.06 95 ASP A C 1
ATOM 766 O O . ASP A 1 95 ? 11.031 2.298 -13.124 1.00 92.06 95 ASP A O 1
ATOM 770 N N . PHE A 1 96 ? 11.812 2.003 -15.196 1.00 90.31 96 PHE A N 1
ATOM 771 C CA . PHE A 1 96 ? 10.534 1.553 -15.742 1.00 90.31 96 PHE A CA 1
ATOM 772 C C . PHE A 1 96 ? 10.018 0.258 -15.097 1.00 90.31 96 PHE A C 1
ATOM 774 O O . PHE A 1 96 ? 8.806 0.099 -14.933 1.00 90.31 96 PHE A O 1
ATOM 781 N N . ILE A 1 97 ? 10.906 -0.683 -14.761 1.00 92.88 97 ILE A N 1
ATOM 782 C CA . ILE A 1 97 ? 10.530 -1.924 -14.074 1.00 92.88 97 ILE A CA 1
ATOM 783 C C . ILE A 1 97 ? 10.078 -1.612 -12.646 1.00 92.88 97 ILE A C 1
ATOM 785 O O . ILE A 1 97 ? 9.006 -2.073 -12.265 1.00 92.88 97 ILE A O 1
ATOM 789 N N . GLU A 1 98 ? 10.825 -0.793 -11.901 1.00 87.81 98 GLU A N 1
ATOM 790 C CA . GLU A 1 98 ? 10.485 -0.410 -10.518 1.00 87.81 98 GLU A CA 1
ATOM 791 C C . GLU A 1 98 ? 9.119 0.308 -10.455 1.00 87.81 98 GLU A C 1
ATOM 793 O O . GLU A 1 98 ? 8.250 -0.044 -9.647 1.00 87.81 98 GLU A O 1
ATOM 798 N N . ASP A 1 99 ? 8.865 1.233 -11.387 1.00 83.94 99 ASP A N 1
ATOM 799 C CA . ASP A 1 99 ? 7.570 1.910 -11.520 1.00 83.94 99 ASP A CA 1
ATOM 800 C C . ASP A 1 99 ? 6.443 0.930 -11.891 1.00 83.94 99 ASP A C 1
ATOM 802 O O . ASP A 1 99 ? 5.333 0.998 -11.350 1.00 83.94 99 ASP A O 1
ATOM 806 N N . SER A 1 100 ? 6.719 -0.012 -12.800 1.00 85.81 100 SER A N 1
ATOM 807 C CA . SER A 1 100 ? 5.741 -1.013 -13.243 1.00 85.81 100 SER A CA 1
ATOM 808 C C . SER A 1 100 ? 5.374 -1.989 -12.128 1.00 85.81 100 SER A C 1
ATOM 810 O O . SER A 1 100 ? 4.200 -2.321 -11.966 1.00 85.81 100 SER A O 1
ATOM 812 N N . GLU A 1 101 ? 6.349 -2.444 -11.344 1.00 87.50 101 GLU A N 1
ATOM 813 C CA . GLU A 1 101 ? 6.123 -3.321 -10.196 1.00 87.50 101 GLU A CA 1
ATOM 814 C C . GLU A 1 101 ? 5.296 -2.624 -9.120 1.00 87.50 101 GLU A C 1
ATOM 816 O O . GLU A 1 101 ? 4.338 -3.208 -8.606 1.00 87.50 101 GLU A O 1
ATOM 821 N N . THR A 1 102 ? 5.594 -1.355 -8.838 1.00 83.44 102 THR A N 1
ATOM 822 C CA . THR A 1 102 ? 4.824 -0.545 -7.888 1.00 83.44 102 THR A CA 1
ATOM 823 C C . THR A 1 102 ? 3.379 -0.372 -8.361 1.00 83.44 102 THR A C 1
ATOM 825 O O . THR A 1 102 ? 2.440 -0.634 -7.603 1.00 83.44 102 THR A O 1
ATOM 828 N N . ALA A 1 103 ? 3.176 -0.019 -9.634 1.00 83.12 103 ALA A N 1
ATOM 829 C CA . ALA A 1 103 ? 1.848 0.133 -10.223 1.00 83.12 103 ALA A CA 1
ATOM 830 C C . ALA A 1 103 ? 1.048 -1.181 -10.218 1.00 83.12 103 ALA A C 1
ATOM 832 O O . ALA A 1 103 ? -0.132 -1.191 -9.860 1.00 83.12 103 ALA A O 1
ATOM 833 N N . LEU A 1 104 ? 1.686 -2.303 -10.568 1.00 85.88 104 LEU A N 1
ATOM 834 C CA . LEU A 1 104 ? 1.073 -3.633 -10.510 1.00 85.88 104 LEU A CA 1
ATOM 835 C C . LEU A 1 104 ? 0.744 -4.040 -9.076 1.00 85.88 104 LEU A C 1
ATOM 837 O O . LEU A 1 104 ? -0.302 -4.644 -8.835 1.00 85.88 104 LEU A O 1
ATOM 841 N N . SER A 1 105 ? 1.616 -3.711 -8.123 1.00 82.56 105 SER A N 1
ATOM 842 C CA . SER A 1 105 ? 1.404 -4.024 -6.716 1.00 82.56 105 SER A CA 1
ATOM 843 C C . SER A 1 105 ? 0.155 -3.334 -6.176 1.00 82.56 105 SER A C 1
ATOM 845 O O . SER A 1 105 ? -0.726 -3.992 -5.617 1.00 82.56 105 SER A O 1
ATOM 847 N N . LEU A 1 106 ? 0.050 -2.033 -6.443 1.00 82.50 106 LEU A N 1
ATOM 848 C CA . LEU A 1 106 ? -1.063 -1.180 -6.049 1.00 82.50 106 LEU A CA 1
ATOM 849 C C . LEU A 1 106 ? -2.369 -1.577 -6.754 1.00 82.50 106 LEU A C 1
ATOM 851 O O . LEU A 1 106 ? -3.405 -1.688 -6.103 1.00 82.50 106 LEU A O 1
ATOM 855 N N . MET A 1 107 ? -2.323 -1.893 -8.052 1.00 84.69 107 MET A N 1
ATOM 856 C CA . MET A 1 107 ? -3.495 -2.385 -8.784 1.00 84.69 107 MET A CA 1
ATOM 857 C C . MET A 1 107 ? -3.991 -3.728 -8.236 1.00 84.69 107 MET A C 1
ATOM 859 O O . MET A 1 107 ? -5.189 -3.907 -8.034 1.00 84.69 107 MET A O 1
ATOM 863 N N . ALA A 1 108 ? -3.083 -4.666 -7.961 1.00 86.00 108 ALA A N 1
ATOM 864 C CA . ALA A 1 108 ? -3.443 -5.932 -7.337 1.00 86.00 108 ALA A CA 1
ATOM 865 C C . ALA A 1 108 ? -4.034 -5.722 -5.934 1.00 86.00 108 ALA A C 1
ATOM 867 O O . ALA A 1 108 ? -5.038 -6.352 -5.620 1.00 86.00 108 ALA A O 1
ATOM 868 N N . GLY A 1 109 ? -3.463 -4.813 -5.131 1.00 84.94 109 GLY A N 1
ATOM 869 C CA . GLY A 1 109 ? -4.005 -4.432 -3.824 1.00 84.94 109 GLY A CA 1
ATOM 870 C C . GLY A 1 109 ? -5.463 -3.989 -3.923 1.00 84.94 109 GLY A C 1
ATOM 871 O O . GLY A 1 109 ? -6.318 -4.576 -3.271 1.00 84.94 109 GLY A O 1
ATOM 872 N N . ILE A 1 110 ? -5.776 -3.054 -4.827 1.00 87.38 110 ILE A N 1
ATOM 873 C CA . ILE A 1 110 ? -7.162 -2.617 -5.059 1.00 87.38 110 ILE A CA 1
ATOM 874 C C . ILE A 1 110 ? -8.074 -3.772 -5.455 1.00 87.38 110 ILE A C 1
ATOM 876 O O . ILE A 1 110 ? -9.179 -3.859 -4.941 1.00 87.38 110 ILE A O 1
ATOM 880 N N . ILE A 1 111 ? -7.653 -4.640 -6.379 1.00 88.25 111 ILE A N 1
ATOM 881 C CA . ILE A 1 111 ? -8.503 -5.746 -6.842 1.00 88.25 111 ILE A CA 1
ATOM 882 C C . ILE A 1 111 ? -8.876 -6.656 -5.668 1.00 88.25 111 ILE A C 1
ATOM 884 O O . ILE A 1 111 ? -10.034 -7.054 -5.548 1.00 88.25 111 ILE A O 1
ATOM 888 N N . TYR A 1 112 ? -7.920 -6.964 -4.790 1.00 88.69 112 TYR A N 1
ATOM 889 C CA . TYR A 1 112 ? -8.196 -7.759 -3.597 1.00 88.69 112 TYR A CA 1
ATOM 890 C C . TYR A 1 112 ? -9.070 -7.008 -2.592 1.00 88.69 112 TYR A C 1
ATOM 892 O O . TYR A 1 112 ? -9.973 -7.613 -2.018 1.00 88.69 112 TYR A O 1
ATOM 900 N N . THR A 1 113 ? -8.846 -5.707 -2.390 1.00 87.94 113 THR A N 1
ATOM 901 C CA . THR A 1 113 ? -9.664 -4.905 -1.471 1.00 87.94 113 THR A CA 1
ATOM 902 C C . THR A 1 113 ? -11.092 -4.754 -1.992 1.00 87.94 113 THR A C 1
ATOM 904 O O . THR A 1 113 ? -12.022 -4.941 -1.223 1.00 87.94 113 THR A O 1
ATOM 907 N N . LEU A 1 114 ? -11.287 -4.538 -3.293 1.00 89.19 114 LEU A N 1
ATOM 908 C CA . LEU A 1 114 ? -12.599 -4.511 -3.943 1.00 89.19 114 LEU A CA 1
ATOM 909 C C . LEU A 1 114 ? -13.309 -5.868 -3.824 1.00 89.19 114 LEU A C 1
ATOM 911 O O . LEU A 1 114 ? -14.511 -5.930 -3.580 1.00 89.19 114 LEU A O 1
ATOM 915 N N . ALA A 1 115 ? -12.570 -6.973 -3.963 1.00 88.81 115 ALA A N 1
ATOM 916 C CA . ALA A 1 115 ? -13.123 -8.307 -3.742 1.00 88.81 115 ALA A CA 1
ATOM 917 C C . ALA A 1 115 ? -13.552 -8.519 -2.279 1.00 88.81 115 ALA A C 1
ATOM 919 O O . ALA A 1 115 ? -14.584 -9.141 -2.037 1.00 88.81 115 ALA A O 1
ATOM 920 N N . ALA A 1 116 ? -12.791 -7.995 -1.312 1.00 88.38 116 ALA A N 1
ATOM 921 C CA . ALA A 1 116 ? -13.171 -8.010 0.099 1.00 88.38 116 ALA A CA 1
ATOM 922 C C . ALA A 1 116 ? -14.383 -7.103 0.383 1.00 88.38 116 ALA A C 1
ATOM 924 O O . ALA A 1 116 ? -15.262 -7.500 1.149 1.00 88.38 116 ALA A O 1
ATOM 925 N N . ASP A 1 117 ? -14.452 -5.943 -0.274 1.00 90.50 117 ASP A N 1
ATOM 926 C CA . ASP A 1 117 ? -15.530 -4.959 -0.146 1.00 90.50 117 ASP A CA 1
ATOM 927 C C . ASP A 1 117 ? -16.857 -5.424 -0.761 1.00 90.50 117 ASP A C 1
ATOM 929 O O . ASP A 1 117 ? -17.929 -5.044 -0.301 1.00 90.50 117 ASP A O 1
ATOM 933 N N . GLY A 1 118 ? -16.826 -6.368 -1.707 1.00 87.75 118 GLY A N 1
ATOM 934 C CA . GLY A 1 118 ? -18.036 -7.028 -2.210 1.00 87.75 118 GLY A CA 1
ATOM 935 C C . GLY A 1 118 ? -18.886 -7.703 -1.118 1.00 87.75 118 GLY A C 1
ATOM 936 O O . GLY A 1 118 ? -20.078 -7.938 -1.319 1.00 87.75 118 GLY A O 1
ATOM 937 N N . GLU A 1 119 ? -18.304 -7.986 0.051 1.00 88.44 119 GLU A N 1
ATOM 938 C CA . GLU A 1 119 ? -19.004 -8.522 1.219 1.00 88.44 119 GLU A CA 1
ATOM 939 C C . GLU A 1 119 ? -19.417 -7.445 2.242 1.00 88.44 119 GLU A C 1
ATOM 941 O O . GLU A 1 119 ? -19.986 -7.805 3.267 1.00 88.44 119 GLU A O 1
ATOM 946 N N . PHE A 1 120 ? -19.214 -6.147 1.982 1.00 88.38 120 PHE A N 1
ATOM 947 C CA . PHE A 1 120 ? -19.522 -5.037 2.903 1.00 88.38 120 PHE A CA 1
ATOM 948 C C . PHE A 1 120 ? -20.919 -5.150 3.530 1.00 88.38 120 PHE A C 1
ATOM 950 O O . PHE A 1 120 ? -21.075 -5.110 4.746 1.00 88.38 120 PHE A O 1
ATOM 957 N N . SER A 1 121 ? -21.938 -5.406 2.703 1.00 88.38 121 SER A N 1
ATOM 958 C CA . SER A 1 121 ? -23.340 -5.540 3.140 1.00 88.38 121 SER A CA 1
ATOM 959 C C . SER A 1 121 ? -23.622 -6.707 4.101 1.00 88.38 121 SER A C 1
ATOM 961 O O . SER A 1 121 ? -24.707 -6.770 4.678 1.00 88.38 121 SER A O 1
ATOM 963 N N . SER A 1 122 ? -22.678 -7.641 4.259 1.00 89.81 122 SER A N 1
ATOM 964 C CA . SER A 1 122 ? -22.790 -8.777 5.179 1.00 89.81 122 SER A CA 1
ATOM 965 C C . SER A 1 122 ? -22.267 -8.491 6.589 1.00 89.81 122 SER A C 1
ATOM 967 O O . SER A 1 122 ? -22.521 -9.300 7.480 1.00 89.81 122 SER A O 1
ATOM 969 N N . TYR A 1 123 ? -21.595 -7.352 6.799 1.00 90.12 123 TYR A N 1
ATOM 970 C CA . TYR A 1 123 ? -21.048 -6.932 8.089 1.00 90.12 123 TYR A CA 1
ATOM 971 C C . TYR A 1 123 ? -21.872 -5.783 8.693 1.00 90.12 123 TYR A C 1
ATOM 973 O O . TYR A 1 123 ? -22.160 -4.783 8.039 1.00 90.12 123 TYR A O 1
ATOM 981 N N . ASP A 1 124 ? -22.219 -5.893 9.974 1.00 92.00 124 ASP A N 1
ATOM 982 C CA . ASP A 1 124 ? -22.802 -4.825 10.784 1.00 92.00 124 ASP A CA 1
ATOM 983 C C . ASP A 1 124 ? -21.696 -4.064 11.521 1.00 92.00 124 ASP A C 1
ATOM 985 O O . ASP A 1 124 ? -21.282 -4.425 12.625 1.00 92.00 124 ASP A O 1
ATOM 989 N N . LEU A 1 125 ? -21.240 -2.957 10.929 1.00 90.38 125 LEU A N 1
ATOM 990 C CA . LEU A 1 125 ? -20.174 -2.115 11.488 1.00 90.38 125 LEU A CA 1
ATOM 991 C C . LEU A 1 125 ? -20.544 -1.450 12.829 1.00 90.38 125 LEU A C 1
ATOM 993 O O . LEU A 1 125 ? -19.685 -0.881 13.508 1.00 90.38 125 LEU A O 1
ATOM 997 N N . ASN A 1 126 ? -21.813 -1.517 13.250 1.00 90.12 126 ASN A N 1
ATOM 998 C CA . ASN A 1 126 ? -22.222 -1.060 14.579 1.00 90.12 126 ASN A CA 1
ATOM 999 C C . ASN A 1 126 ? -21.879 -2.074 15.676 1.00 90.12 126 ASN A C 1
ATOM 1001 O O . ASN A 1 126 ? -21.935 -1.725 16.857 1.00 90.12 126 ASN A O 1
ATOM 1005 N N . LYS A 1 127 ? -21.467 -3.294 15.314 1.00 89.44 127 LYS A N 1
ATOM 1006 C CA . LYS A 1 127 ? -20.894 -4.257 16.249 1.00 89.44 127 LYS A CA 1
ATOM 1007 C C . LYS A 1 127 ? -19.365 -4.217 16.177 1.00 89.44 127 LYS A C 1
ATOM 1009 O O . LYS A 1 127 ? -18.807 -4.331 15.087 1.00 89.44 127 LYS A O 1
ATOM 1014 N N . PRO A 1 128 ? -18.672 -4.125 17.322 1.00 85.81 128 PRO A N 1
ATOM 1015 C CA . PRO A 1 128 ? -17.218 -3.993 17.349 1.00 85.81 128 PRO A CA 1
ATOM 1016 C C . PRO A 1 128 ? -16.500 -5.208 16.747 1.00 85.81 128 PRO A C 1
ATOM 1018 O O . PRO A 1 128 ? -15.545 -5.030 16.002 1.00 85.81 128 PRO A O 1
ATOM 1021 N N . GLU A 1 129 ? -16.981 -6.428 17.002 1.00 88.56 129 GLU A N 1
ATOM 1022 C CA . GLU A 1 129 ? -16.378 -7.662 16.469 1.00 88.56 129 GLU A CA 1
ATOM 1023 C C . GLU A 1 129 ? -16.465 -7.740 14.937 1.00 88.56 129 GLU A C 1
ATOM 1025 O O . GLU A 1 129 ? -15.501 -8.111 14.267 1.00 88.56 129 GLU A O 1
ATOM 1030 N N . GLU A 1 130 ? -17.613 -7.354 14.372 1.00 90.44 130 GLU A N 1
ATOM 1031 C CA . GLU A 1 130 ? -17.829 -7.367 12.923 1.00 90.44 130 GLU A CA 1
ATOM 1032 C C . GLU A 1 130 ? -17.047 -6.235 12.239 1.00 90.44 130 GLU A C 1
ATOM 1034 O O . GLU A 1 130 ? -16.412 -6.479 11.214 1.00 90.44 130 GLU A O 1
ATOM 1039 N N . ALA A 1 131 ? -16.995 -5.038 12.840 1.00 88.81 131 ALA A N 1
ATOM 1040 C CA . ALA A 1 131 ? -16.157 -3.935 12.364 1.00 88.81 131 ALA A CA 1
ATOM 1041 C C . ALA A 1 131 ? -14.662 -4.302 12.366 1.00 88.81 131 ALA A C 1
ATOM 1043 O O . ALA A 1 131 ? -13.959 -4.042 11.390 1.00 88.81 131 ALA A O 1
ATOM 1044 N N . TRP A 1 132 ? -14.192 -4.963 13.429 1.00 88.94 132 TRP A N 1
ATOM 1045 C CA . TRP A 1 132 ? -12.813 -5.437 13.556 1.00 88.94 132 TRP A CA 1
ATOM 1046 C C . TRP A 1 132 ? -12.472 -6.487 12.498 1.00 88.94 132 TRP A C 1
ATOM 1048 O O . TRP A 1 132 ? -11.465 -6.377 11.798 1.00 88.94 132 TRP A O 1
ATOM 1058 N N . SER A 1 133 ? -13.341 -7.490 12.338 1.00 90.19 133 SER A N 1
ATOM 1059 C CA . SER A 1 133 ? -13.177 -8.545 11.335 1.00 90.19 133 SER A CA 1
ATOM 1060 C C . SER A 1 133 ? -13.145 -7.979 9.915 1.00 90.19 133 SER A C 1
ATOM 1062 O O . SER A 1 133 ? -12.279 -8.355 9.121 1.00 90.19 133 SER A O 1
ATOM 1064 N N . TYR A 1 134 ? -14.045 -7.042 9.609 1.00 91.25 134 TYR A N 1
ATOM 1065 C CA . TYR A 1 134 ? -14.108 -6.405 8.301 1.00 91.25 134 TYR A CA 1
ATOM 1066 C C . TYR A 1 134 ? -12.861 -5.562 8.011 1.00 91.25 134 TYR A C 1
ATOM 1068 O O . TYR A 1 134 ? -12.215 -5.740 6.977 1.00 91.25 134 TYR A O 1
ATOM 1076 N N . PHE A 1 135 ? -12.461 -4.703 8.952 1.00 89.75 135 PHE A N 1
ATOM 1077 C CA . PHE A 1 135 ? -11.273 -3.862 8.809 1.00 89.75 135 PHE A CA 1
ATOM 1078 C C . PHE A 1 135 ? -9.994 -4.698 8.649 1.00 89.75 135 PHE A C 1
ATOM 1080 O O . PHE A 1 135 ? -9.169 -4.429 7.773 1.00 89.75 135 PHE A O 1
ATOM 1087 N N . LYS A 1 136 ? -9.865 -5.787 9.416 1.00 90.06 136 LYS A N 1
ATOM 1088 C CA . LYS A 1 136 ? -8.773 -6.756 9.268 1.00 90.06 136 LYS A CA 1
ATOM 1089 C C . LYS A 1 136 ? -8.748 -7.389 7.879 1.00 90.06 136 LYS A C 1
ATOM 1091 O O . LYS A 1 136 ? -7.677 -7.502 7.285 1.00 90.06 136 LYS A O 1
ATOM 1096 N N . LYS A 1 137 ? -9.908 -7.752 7.325 1.00 89.88 137 LYS A N 1
ATOM 1097 C CA . LYS A 1 137 ? -10.025 -8.310 5.968 1.00 89.88 137 LYS A CA 1
ATOM 1098 C C . LYS A 1 137 ? -9.601 -7.303 4.893 1.00 89.88 137 LYS A C 1
ATOM 1100 O O . LYS A 1 137 ? -8.866 -7.668 3.975 1.00 89.88 137 LYS A O 1
ATOM 1105 N N . LEU A 1 138 ? -9.994 -6.034 5.033 1.00 89.88 138 LEU A N 1
ATOM 1106 C CA . LEU A 1 138 ? -9.546 -4.952 4.148 1.00 89.88 138 LEU A CA 1
ATOM 1107 C C . LEU A 1 138 ? -8.025 -4.760 4.219 1.00 89.88 138 LEU A C 1
ATOM 1109 O O . LEU A 1 138 ? -7.361 -4.649 3.185 1.00 89.88 138 LEU A O 1
ATOM 1113 N N . TYR A 1 139 ? -7.451 -4.784 5.425 1.00 88.19 139 TYR A N 1
ATOM 1114 C CA . TYR A 1 139 ? -6.006 -4.658 5.609 1.00 88.19 139 TYR A CA 1
ATOM 1115 C C . TYR A 1 139 ? -5.236 -5.882 5.093 1.00 88.19 139 TYR A C 1
ATOM 1117 O O . TYR A 1 139 ? -4.155 -5.738 4.520 1.00 88.19 139 TYR A O 1
ATOM 1125 N N . GLN A 1 140 ? -5.789 -7.088 5.233 1.00 87.75 140 GLN A N 1
ATOM 1126 C CA . GLN A 1 140 ? -5.208 -8.314 4.680 1.00 87.75 140 GLN A CA 1
ATOM 1127 C C . GLN A 1 140 ? -5.103 -8.247 3.158 1.00 87.75 140 GLN A C 1
ATOM 1129 O O . GLN A 1 140 ? -4.058 -8.562 2.587 1.00 87.75 140 GLN A O 1
ATOM 1134 N N . ALA A 1 141 ? -6.185 -7.810 2.511 1.00 85.19 141 ALA A N 1
ATOM 1135 C CA . ALA A 1 141 ? -6.246 -7.665 1.065 1.00 85.19 141 ALA A CA 1
ATOM 1136 C C . ALA A 1 141 ? -5.167 -6.705 0.537 1.00 85.19 141 ALA A C 1
ATOM 1138 O O . ALA A 1 141 ? -4.635 -6.904 -0.556 1.00 85.19 141 ALA A O 1
ATOM 1139 N N . PHE A 1 142 ? -4.808 -5.704 1.343 1.00 78.56 142 PHE A N 1
ATOM 1140 C CA . PHE A 1 142 ? -3.828 -4.694 0.978 1.00 78.56 142 PHE A CA 1
ATOM 1141 C C . PHE A 1 142 ? -2.374 -5.078 1.317 1.00 78.56 142 PHE A C 1
ATOM 1143 O O . PHE A 1 142 ? -1.484 -4.969 0.475 1.00 78.56 142 PHE A O 1
ATOM 1150 N N . SER A 1 143 ? -2.115 -5.533 2.546 1.00 77.50 143 SER A N 1
ATOM 1151 C CA . SER A 1 143 ? -0.761 -5.684 3.107 1.00 77.50 143 SER A CA 1
ATOM 1152 C C . SER A 1 143 ? 0.027 -6.884 2.574 1.00 77.50 143 SER A C 1
ATOM 1154 O O . SER A 1 143 ? 1.245 -6.928 2.739 1.00 77.50 143 SER A O 1
ATOM 1156 N N . ARG A 1 144 ? -0.644 -7.862 1.942 1.00 72.88 144 ARG A N 1
ATOM 1157 C CA . ARG A 1 144 ? -0.057 -9.147 1.498 1.00 72.88 144 ARG A CA 1
ATOM 1158 C C . ARG A 1 144 ? 0.695 -9.904 2.602 1.00 72.88 144 ARG A C 1
ATOM 1160 O O . ARG A 1 144 ? 1.464 -10.817 2.299 1.00 72.88 144 ARG A O 1
ATOM 1167 N N . LEU A 1 145 ? 0.492 -9.531 3.865 1.00 76.62 145 LEU A N 1
ATOM 1168 C CA . LEU A 1 145 ? 1.079 -10.227 4.996 1.00 76.62 145 LEU A CA 1
ATOM 1169 C C . LEU A 1 145 ? 0.432 -11.610 5.115 1.00 76.62 145 LEU A C 1
ATOM 1171 O O . LEU A 1 145 ? -0.771 -11.753 4.859 1.00 76.62 145 LEU A O 1
ATOM 1175 N N . PRO A 1 146 ? 1.208 -12.640 5.482 1.00 82.06 146 PRO A N 1
ATOM 1176 C CA . PRO A 1 146 ? 0.626 -13.928 5.797 1.00 82.06 146 PRO A CA 1
ATOM 1177 C C . PRO A 1 146 ? -0.300 -13.793 7.019 1.00 82.06 146 PRO A C 1
ATOM 1179 O O . PRO A 1 146 ? -0.139 -12.909 7.865 1.00 82.06 146 PRO A O 1
ATOM 1182 N N . GLN A 1 147 ? -1.343 -14.625 7.041 1.00 81.81 147 GLN A N 1
ATOM 1183 C CA . GLN A 1 147 ? -2.478 -14.463 7.951 1.00 81.81 147 GLN A CA 1
ATOM 1184 C C . GLN A 1 147 ? -2.065 -14.527 9.429 1.00 81.81 147 GLN A C 1
ATOM 1186 O O . GLN A 1 147 ? -2.601 -13.784 10.235 1.00 81.81 147 GLN A O 1
ATOM 1191 N N . ASP A 1 148 ? -1.078 -15.351 9.763 1.00 85.69 148 ASP A N 1
ATOM 1192 C CA . ASP A 1 148 ? -0.508 -15.489 11.104 1.00 85.69 148 ASP A CA 1
ATOM 1193 C C . ASP A 1 148 ? 0.078 -14.175 11.643 1.00 85.69 148 ASP A C 1
ATOM 1195 O O . ASP A 1 148 ? -0.242 -13.774 12.758 1.00 85.69 148 ASP A O 1
ATOM 1199 N N . GLN A 1 149 ? 0.872 -13.467 10.836 1.00 83.50 149 GLN A N 1
ATOM 1200 C CA . GLN A 1 149 ? 1.462 -12.180 11.235 1.00 83.50 149 GLN A CA 1
ATOM 1201 C C . GLN A 1 149 ? 0.405 -11.085 11.368 1.00 83.50 149 GLN A C 1
ATOM 1203 O O . GLN A 1 149 ? 0.524 -10.180 12.192 1.00 83.50 149 GLN A O 1
ATOM 1208 N N . LEU A 1 150 ? -0.627 -11.151 10.528 1.00 86.44 150 LEU A N 1
ATOM 1209 C CA . LEU A 1 150 ? -1.739 -10.221 10.601 1.00 86.44 150 LEU A CA 1
ATOM 1210 C C . LEU A 1 150 ? -2.603 -10.468 11.842 1.00 86.44 150 LEU A C 1
ATOM 1212 O O . LEU A 1 150 ? -3.057 -9.517 12.474 1.00 86.44 150 LEU A O 1
ATOM 1216 N N . ASP A 1 151 ? -2.846 -11.736 12.166 1.00 86.25 151 ASP A N 1
ATOM 1217 C CA . ASP A 1 151 ? -3.585 -12.138 13.353 1.00 86.25 151 ASP A CA 1
ATOM 1218 C C . ASP A 1 151 ? -2.865 -11.647 14.614 1.00 86.25 151 ASP A C 1
ATOM 1220 O O . ASP A 1 151 ? -3.491 -10.969 15.422 1.00 86.25 151 ASP A O 1
ATOM 1224 N N . GLU A 1 152 ? -1.549 -11.859 14.712 1.00 86.88 152 GLU A N 1
ATOM 1225 C CA . GLU A 1 152 ? -0.718 -11.374 15.823 1.00 86.88 152 GLU A CA 1
ATOM 1226 C C . GLU A 1 152 ? -0.764 -9.843 15.973 1.00 86.88 152 GLU A C 1
ATOM 1228 O O . GLU A 1 152 ? -1.013 -9.336 17.065 1.00 86.88 152 GLU A O 1
ATOM 1233 N N . LEU A 1 153 ? -0.620 -9.095 14.870 1.00 85.19 153 LEU A N 1
ATOM 1234 C CA . LEU A 1 153 ? -0.691 -7.627 14.877 1.00 85.19 153 LEU A CA 1
ATOM 1235 C C . LEU A 1 153 ? -2.029 -7.116 15.432 1.00 85.19 153 LEU A C 1
ATOM 1237 O O . LEU A 1 153 ? -2.069 -6.174 16.225 1.00 85.19 153 LEU A O 1
ATOM 1241 N N . PHE A 1 154 ? -3.132 -7.701 14.969 1.00 87.00 154 PHE A N 1
ATOM 1242 C CA . PHE A 1 154 ? -4.465 -7.289 15.393 1.00 87.00 154 PHE A CA 1
ATOM 1243 C C . PHE A 1 154 ? -4.764 -7.749 16.824 1.00 87.00 154 PHE A C 1
ATOM 1245 O O . PHE A 1 154 ? -5.383 -6.999 17.572 1.00 87.00 154 PHE A O 1
ATOM 1252 N N . ASP A 1 155 ? -4.285 -8.917 17.246 1.00 87.31 155 ASP A N 1
ATOM 1253 C CA . ASP A 1 155 ? -4.412 -9.364 18.635 1.00 87.31 155 ASP A CA 1
ATOM 1254 C C . ASP A 1 155 ? -3.677 -8.411 19.594 1.00 87.31 155 ASP A C 1
ATOM 1256 O O . ASP A 1 155 ? -4.209 -8.058 20.650 1.00 87.31 155 ASP A O 1
ATOM 1260 N N . ASP A 1 156 ? -2.483 -7.943 19.224 1.00 85.06 156 ASP A N 1
ATOM 1261 C CA . ASP A 1 156 ? -1.729 -6.964 20.011 1.00 85.06 156 ASP A CA 1
ATOM 1262 C C . ASP A 1 156 ? -2.425 -5.599 20.050 1.00 85.06 156 ASP A C 1
ATOM 1264 O O . ASP A 1 156 ? -2.545 -4.992 21.117 1.00 85.06 156 ASP A O 1
ATOM 1268 N N . LEU A 1 157 ? -2.965 -5.141 18.917 1.00 83.81 157 LEU A N 1
ATOM 1269 C CA . LEU A 1 157 ? -3.738 -3.901 18.861 1.00 83.81 157 LEU A CA 1
ATOM 1270 C C . LEU A 1 157 ? -5.002 -3.983 19.732 1.00 83.81 157 LEU A C 1
ATOM 1272 O O . LEU A 1 157 ? -5.310 -3.050 20.473 1.00 83.81 157 LEU A O 1
ATOM 1276 N N . GLU A 1 158 ? -5.717 -5.109 19.697 1.00 86.38 158 GLU A N 1
ATOM 1277 C CA . GLU A 1 158 ? -6.899 -5.336 20.530 1.00 86.38 158 GLU A CA 1
ATOM 1278 C C . GLU A 1 158 ? -6.538 -5.360 22.022 1.00 86.38 158 GLU A C 1
ATOM 1280 O O . GLU A 1 158 ? -7.241 -4.763 22.845 1.00 86.38 158 GLU A O 1
ATOM 1285 N N . ARG A 1 159 ? -5.431 -6.020 22.390 1.00 84.19 159 ARG A N 1
ATOM 1286 C CA . ARG A 1 159 ? -4.924 -6.037 23.771 1.00 84.19 159 ARG A CA 1
ATOM 1287 C C . ARG A 1 159 ? -4.614 -4.633 24.271 1.00 84.19 159 ARG A C 1
ATOM 1289 O O . ARG A 1 159 ? -4.989 -4.316 25.398 1.00 84.19 159 ARG A O 1
ATOM 1296 N N . LEU A 1 160 ? -3.997 -3.798 23.442 1.00 79.31 160 LEU A N 1
ATOM 1297 C CA . LEU A 1 160 ? -3.640 -2.428 23.808 1.00 79.31 160 LEU A CA 1
ATOM 1298 C C . LEU A 1 160 ? -4.847 -1.504 23.905 1.00 79.31 160 LEU A C 1
ATOM 1300 O O . LEU A 1 160 ? -4.961 -0.710 24.834 1.00 79.31 160 LEU A O 1
ATOM 1304 N N . ILE A 1 161 ? -5.814 -1.643 23.004 1.00 83.25 161 ILE A N 1
ATOM 1305 C CA . ILE A 1 161 ? -7.068 -0.896 23.122 1.00 83.25 161 ILE A CA 1
ATOM 1306 C C . ILE A 1 161 ? -7.792 -1.307 24.413 1.00 83.25 161 ILE A C 1
ATOM 1308 O O . ILE A 1 161 ? -8.298 -0.454 25.142 1.00 83.25 161 ILE A O 1
ATOM 1312 N N . LYS A 1 162 ? -7.789 -2.596 24.772 1.00 82.56 162 LYS A N 1
ATOM 1313 C CA . LYS A 1 162 ? -8.369 -3.072 26.039 1.00 82.56 162 LYS A CA 1
ATOM 1314 C C . LYS A 1 162 ? -7.590 -2.616 27.274 1.00 82.56 162 LYS A C 1
ATOM 1316 O O . LYS A 1 162 ? -8.224 -2.326 28.287 1.00 82.56 162 LYS A O 1
ATOM 1321 N N . SER A 1 163 ? -6.260 -2.538 27.222 1.00 78.31 163 SER A N 1
ATOM 1322 C CA . SER A 1 163 ? -5.466 -1.997 28.333 1.00 78.31 163 SER A CA 1
ATOM 1323 C C . SER A 1 163 ? -5.705 -0.493 28.487 1.00 78.31 163 SER A C 1
ATOM 1325 O O . SER A 1 163 ? -5.965 -0.030 29.598 1.00 78.31 163 SER A O 1
ATOM 1327 N N . SER A 1 164 ? -5.773 0.250 27.377 1.00 76.12 164 SER A N 1
ATOM 1328 C CA . SER A 1 164 ? -6.124 1.674 27.369 1.00 76.12 164 SER A CA 1
ATOM 1329 C C . SER A 1 164 ? -7.525 1.933 27.934 1.00 76.12 164 SER A C 1
ATOM 1331 O O . SER A 1 164 ? -7.737 2.941 28.609 1.00 76.12 164 SER A O 1
ATOM 1333 N N . ALA A 1 165 ? -8.459 0.984 27.778 1.00 75.56 165 ALA A N 1
ATOM 1334 C CA . ALA A 1 165 ? -9.817 1.080 28.311 1.00 75.56 165 ALA A CA 1
ATOM 1335 C C . ALA A 1 165 ? -9.874 1.178 29.847 1.00 75.56 165 ALA A C 1
ATOM 1337 O O . ALA A 1 165 ? -10.855 1.687 30.392 1.00 75.56 165 ALA A O 1
ATOM 1338 N N . GLN A 1 166 ? -8.827 0.730 30.554 1.00 70.19 166 GLN A N 1
ATOM 1339 C CA . GLN A 1 166 ? -8.719 0.907 32.007 1.00 70.19 16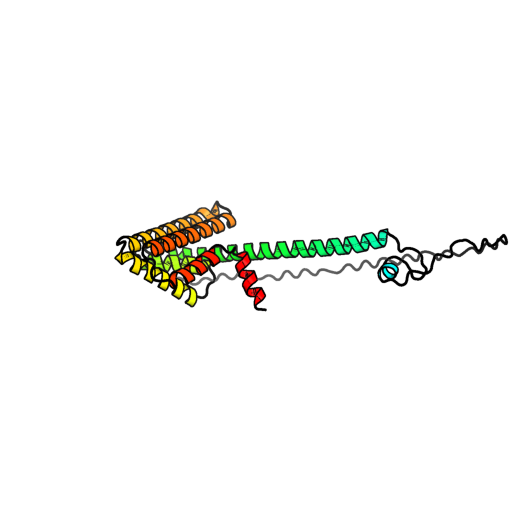6 GLN A CA 1
ATOM 1340 C C . GLN A 1 166 ? -8.529 2.378 32.407 1.00 70.19 166 GLN A C 1
ATOM 1342 O O . GLN A 1 166 ? -8.915 2.754 33.514 1.00 70.19 166 GLN A O 1
ATOM 1347 N N . LYS A 1 167 ? -7.972 3.211 31.517 1.00 68.50 167 LYS A N 1
ATOM 1348 C CA . LYS A 1 167 ? -7.733 4.648 31.739 1.00 68.50 167 LYS A CA 1
ATOM 1349 C C . LYS A 1 167 ? -8.715 5.533 30.974 1.00 68.50 167 LYS A C 1
ATOM 1351 O O . LYS A 1 167 ? -9.229 6.499 31.532 1.00 68.50 167 LYS A O 1
ATOM 1356 N N . ASN A 1 168 ? -9.014 5.181 29.726 1.00 73.50 168 ASN A N 1
ATOM 1357 C CA . ASN A 1 168 ? -10.016 5.828 28.892 1.00 73.50 168 ASN A CA 1
ATOM 1358 C C . ASN A 1 168 ? -11.138 4.835 28.570 1.00 73.50 168 ASN A C 1
ATOM 1360 O O . ASN A 1 168 ? -11.073 4.097 27.591 1.00 73.50 168 ASN A O 1
ATOM 1364 N N . SER A 1 169 ? -12.216 4.860 29.357 1.00 74.06 169 SER A N 1
ATOM 1365 C CA . SER A 1 169 ? -13.380 3.982 29.153 1.00 74.06 169 SER A CA 1
ATOM 1366 C C . SER A 1 169 ? -14.028 4.092 27.759 1.00 74.06 169 SER A C 1
ATOM 1368 O O . SER A 1 169 ? -14.792 3.207 27.378 1.00 74.06 169 SER A O 1
ATOM 1370 N N . GLY A 1 170 ? -13.736 5.162 27.007 1.00 83.62 170 GLY A N 1
ATOM 1371 C CA . GLY A 1 170 ? -14.209 5.380 25.640 1.00 83.62 170 GLY A CA 1
ATOM 1372 C C . GLY A 1 170 ? -13.342 4.745 24.547 1.00 83.62 170 GLY A C 1
ATOM 1373 O O . GLY A 1 170 ? -13.827 4.596 23.428 1.00 83.62 170 GLY A O 1
ATOM 1374 N N . ALA A 1 171 ? -12.112 4.310 24.846 1.00 83.50 171 ALA A N 1
ATOM 1375 C CA . ALA A 1 171 ? -11.160 3.850 23.830 1.00 83.50 171 ALA A CA 1
ATOM 1376 C C . ALA A 1 171 ? -11.675 2.692 22.945 1.00 83.50 171 ALA A C 1
ATOM 1378 O O . ALA A 1 171 ? -11.523 2.762 21.729 1.00 83.50 171 ALA A O 1
ATOM 1379 N N . PRO A 1 172 ? -12.373 1.660 23.459 1.00 84.50 172 PRO A N 1
ATOM 1380 C CA . PRO A 1 172 ? -12.930 0.618 22.591 1.00 84.50 172 PRO A CA 1
ATOM 138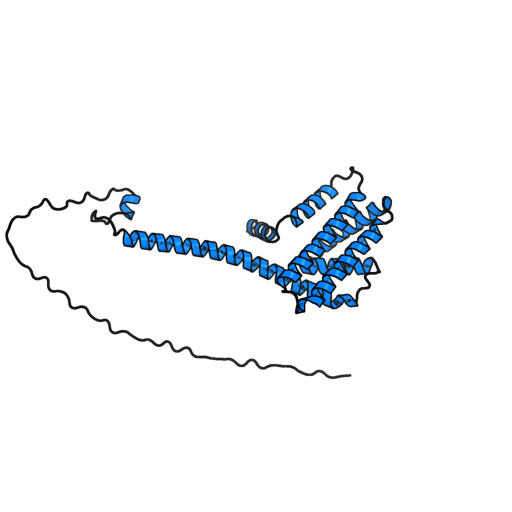1 C C . PRO A 1 172 ? -13.990 1.142 21.611 1.00 84.50 172 PRO A C 1
ATOM 1383 O O . PRO A 1 172 ? -14.071 0.678 20.475 1.00 84.50 172 PRO A O 1
ATOM 1386 N N . ALA A 1 173 ? -14.797 2.119 22.039 1.00 87.25 173 ALA A N 1
ATOM 1387 C CA . ALA A 1 173 ? -15.820 2.731 21.195 1.00 87.25 173 ALA A CA 1
ATOM 1388 C C . ALA A 1 173 ? -15.200 3.672 20.150 1.00 87.25 173 ALA A C 1
ATOM 1390 O O . ALA A 1 173 ? -15.642 3.693 19.003 1.00 87.25 173 ALA A O 1
ATOM 1391 N N . GLU A 1 174 ? -14.151 4.409 20.520 1.00 88.12 174 GLU A N 1
ATOM 1392 C CA . GLU A 1 174 ? -13.382 5.246 19.593 1.00 88.12 174 GLU A CA 1
ATOM 1393 C C . GLU A 1 174 ? -12.648 4.401 18.546 1.00 88.12 174 GLU A C 1
ATOM 1395 O O . GLU A 1 174 ? -12.718 4.709 17.359 1.00 88.12 174 GLU A O 1
ATOM 1400 N N . ALA A 1 175 ? -12.039 3.280 18.945 1.00 88.44 175 ALA A N 1
ATOM 1401 C CA . ALA A 1 175 ? -11.423 2.335 18.016 1.00 88.44 175 ALA A CA 1
ATOM 1402 C C . ALA A 1 175 ? -12.438 1.789 17.003 1.00 88.44 175 ALA A C 1
ATOM 1404 O O . ALA A 1 175 ? -12.168 1.743 15.802 1.00 88.44 175 ALA A O 1
ATOM 1405 N N . GLN A 1 176 ? -13.633 1.418 17.476 1.00 91.62 176 GLN A N 1
ATOM 1406 C CA . GLN A 1 176 ? -14.722 1.002 16.598 1.00 91.62 176 GLN A CA 1
ATOM 1407 C C . GLN A 1 176 ? -15.120 2.115 15.622 1.00 91.62 176 GLN A C 1
ATOM 1409 O O . GLN A 1 176 ? -15.294 1.839 14.436 1.00 91.62 176 GLN A O 1
ATOM 1414 N N . ALA A 1 177 ? -15.259 3.353 16.101 1.00 91.81 177 ALA A N 1
ATOM 1415 C CA . ALA A 1 177 ? -15.614 4.489 15.259 1.00 91.81 177 ALA A CA 1
ATOM 1416 C C . ALA A 1 177 ? -14.569 4.728 14.159 1.00 91.81 177 ALA A C 1
ATOM 1418 O O . ALA A 1 177 ? -14.950 4.884 13.002 1.00 91.81 177 ALA A O 1
ATOM 1419 N N . ILE A 1 178 ? -13.274 4.658 14.492 1.00 92.38 178 ILE A N 1
ATOM 1420 C CA . ILE A 1 178 ? -12.171 4.796 13.527 1.00 92.38 178 ILE A CA 1
ATOM 1421 C C . ILE A 1 178 ? -12.257 3.718 12.438 1.00 92.38 178 ILE A C 1
ATOM 1423 O O . ILE A 1 178 ? -12.197 4.031 11.249 1.00 92.38 178 ILE A O 1
ATOM 1427 N N . MET A 1 179 ? -12.422 2.448 12.822 1.00 92.25 179 MET A N 1
ATOM 1428 C CA . MET A 1 179 ? -12.520 1.348 11.853 1.00 92.25 179 MET A CA 1
ATOM 1429 C C . MET A 1 179 ? -13.769 1.457 10.980 1.00 92.25 179 MET A C 1
ATOM 1431 O O . MET A 1 179 ? -13.701 1.198 9.780 1.00 92.25 179 MET A O 1
ATOM 1435 N N . LYS A 1 180 ? -14.906 1.840 11.573 1.00 93.06 180 LYS A N 1
ATOM 1436 C CA . LYS A 1 180 ? -16.165 2.043 10.855 1.00 93.06 180 LYS A CA 1
ATOM 1437 C C . LYS A 1 180 ? -16.030 3.161 9.827 1.00 93.06 180 LYS A C 1
ATOM 1439 O O . LYS A 1 180 ? -16.361 2.948 8.668 1.00 93.06 180 LYS A O 1
ATOM 1444 N N . GLU A 1 181 ? -15.506 4.314 10.232 1.00 94.25 181 GLU A N 1
ATOM 1445 C CA . GLU A 1 181 ? -15.303 5.456 9.341 1.00 94.25 181 GLU A CA 1
ATOM 1446 C C . GLU A 1 181 ? -14.359 5.097 8.186 1.00 94.25 181 GLU A C 1
ATOM 1448 O O . GLU A 1 181 ? -14.629 5.426 7.032 1.00 94.25 181 GLU A O 1
ATOM 1453 N N . ALA A 1 182 ? -13.273 4.374 8.473 1.00 93.19 182 ALA A N 1
ATOM 1454 C CA . ALA A 1 182 ? -12.355 3.900 7.446 1.00 93.19 182 ALA A CA 1
ATOM 1455 C C . ALA A 1 182 ? -13.040 2.941 6.459 1.00 93.19 182 ALA A C 1
ATOM 1457 O O . ALA A 1 182 ? -12.904 3.102 5.248 1.00 93.19 182 ALA A O 1
ATOM 1458 N N . ALA A 1 183 ? -13.801 1.971 6.970 1.00 92.12 183 ALA A N 1
ATOM 1459 C CA . ALA A 1 183 ? -14.556 1.014 6.168 1.00 92.12 183 ALA A CA 1
ATOM 1460 C C . ALA A 1 183 ? -15.600 1.697 5.270 1.00 92.12 183 ALA A C 1
ATOM 1462 O O . ALA A 1 183 ? -15.687 1.373 4.088 1.00 92.12 183 ALA A O 1
ATOM 1463 N N . GLU A 1 184 ? -16.355 2.659 5.806 1.00 93.38 184 GLU A N 1
ATOM 1464 C CA . GLU A 1 184 ? -17.358 3.426 5.058 1.00 93.38 184 GLU A CA 1
ATOM 1465 C C . GLU A 1 184 ? -16.705 4.267 3.955 1.00 93.38 184 GLU A C 1
ATOM 1467 O O . GLU A 1 184 ? -17.108 4.171 2.799 1.00 93.38 184 GLU A O 1
ATOM 1472 N N . LYS A 1 185 ? -15.628 5.000 4.266 1.00 93.62 185 LYS A N 1
ATOM 1473 C CA . LYS A 1 185 ? -14.887 5.797 3.273 1.00 93.62 185 LYS A CA 1
ATOM 1474 C C . LYS A 1 185 ? -14.302 4.947 2.143 1.00 93.62 185 LYS A C 1
ATOM 1476 O O . LYS A 1 185 ? -14.274 5.380 0.994 1.00 93.62 185 LYS A O 1
ATOM 1481 N N . ILE A 1 186 ? -13.797 3.753 2.461 1.00 91.69 186 ILE A N 1
ATOM 1482 C CA . ILE A 1 186 ? -13.258 2.821 1.460 1.00 91.69 186 ILE A CA 1
ATOM 1483 C C . ILE A 1 186 ? -14.378 2.289 0.568 1.00 91.69 186 ILE A C 1
ATOM 1485 O O . ILE A 1 186 ? -14.212 2.253 -0.651 1.00 91.69 186 ILE A O 1
ATOM 1489 N N . HIS A 1 187 ? -15.517 1.928 1.158 1.00 92.62 187 HIS A N 1
ATOM 1490 C CA . HIS A 1 187 ? -16.680 1.474 0.408 1.00 92.62 187 HIS A CA 1
ATOM 1491 C C . HIS A 1 187 ? -17.201 2.565 -0.540 1.00 92.62 187 HIS A C 1
ATOM 1493 O O . HIS A 1 187 ? -17.394 2.311 -1.728 1.00 92.62 187 HIS A O 1
ATOM 1499 N N . GLU A 1 188 ? -17.350 3.800 -0.052 1.00 91.62 188 GLU A N 1
ATOM 1500 C CA . GLU A 1 188 ? -17.728 4.966 -0.867 1.00 91.62 188 GLU A CA 1
ATOM 1501 C C . GLU A 1 188 ? -16.740 5.191 -2.021 1.00 91.62 188 GLU A C 1
ATOM 1503 O O . GLU A 1 188 ? -17.146 5.342 -3.172 1.00 91.62 188 GLU A O 1
ATOM 1508 N N . ALA A 1 189 ? -15.434 5.099 -1.754 1.00 89.56 189 ALA A N 1
ATOM 1509 C CA . ALA A 1 189 ? -14.409 5.241 -2.785 1.00 89.56 189 ALA A CA 1
ATOM 1510 C C . ALA A 1 189 ? -14.520 4.193 -3.907 1.00 89.56 189 ALA A C 1
ATOM 1512 O O . ALA A 1 189 ? -14.161 4.478 -5.054 1.00 89.56 189 ALA A O 1
ATOM 1513 N N . PHE A 1 190 ? -14.996 2.983 -3.595 1.00 89.56 190 PHE A N 1
ATOM 1514 C CA . PHE A 1 190 ? -15.259 1.955 -4.600 1.00 89.56 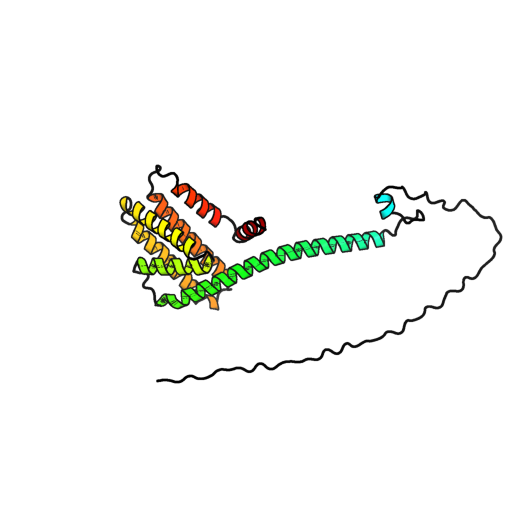190 PHE A CA 1
ATOM 1515 C C . PHE A 1 190 ? -16.573 2.165 -5.351 1.00 89.56 190 PHE A C 1
ATOM 1517 O O . PHE A 1 190 ? -16.643 1.794 -6.524 1.00 89.56 190 PHE A O 1
ATOM 1524 N N . GLN A 1 191 ? -17.580 2.791 -4.738 1.00 88.75 191 GLN A N 1
ATOM 1525 C CA . GLN A 1 191 ? -18.799 3.188 -5.450 1.00 88.75 191 GLN A CA 1
ATOM 1526 C C . GLN A 1 191 ? -18.513 4.273 -6.498 1.00 88.75 191 GLN A C 1
ATOM 1528 O O . GLN A 1 191 ? -19.013 4.188 -7.619 1.00 88.75 191 GLN A O 1
ATOM 1533 N N . ASP A 1 192 ? -17.628 5.219 -6.183 1.00 87.06 192 ASP A N 1
ATOM 1534 C CA . ASP A 1 192 ? -17.268 6.337 -7.070 1.00 87.06 192 ASP A CA 1
ATOM 1535 C C . ASP A 1 192 ? -16.198 5.975 -8.124 1.00 87.06 192 ASP A C 1
ATOM 1537 O O . ASP A 1 192 ? -15.757 6.808 -8.924 1.00 87.06 192 ASP A O 1
ATOM 1541 N N . MET A 1 193 ? -15.759 4.713 -8.160 1.00 81.56 193 MET A N 1
ATOM 1542 C CA . MET A 1 193 ? -14.660 4.247 -9.014 1.00 81.56 193 MET A CA 1
ATOM 1543 C C . MET A 1 193 ? -14.978 4.302 -10.519 1.00 81.56 193 MET A C 1
ATOM 1545 O O . MET A 1 193 ? -14.060 4.273 -11.338 1.00 81.56 193 MET A O 1
ATOM 1549 N N . GLU A 1 194 ? -16.256 4.392 -10.908 1.00 77.44 194 GLU A N 1
ATOM 1550 C CA . GLU A 1 194 ? -16.644 4.605 -12.311 1.00 77.44 194 GLU A CA 1
ATOM 1551 C C . GLU A 1 194 ? -16.268 6.010 -12.816 1.00 77.44 194 GLU A C 1
ATOM 1553 O O . GLU A 1 194 ? -15.990 6.184 -14.006 1.00 77.44 194 GLU A O 1
ATOM 1558 N N . GLU A 1 195 ? -16.216 7.003 -11.923 1.00 77.56 195 GLU A N 1
ATOM 1559 C CA . GLU A 1 195 ? -15.954 8.407 -12.261 1.00 77.56 195 GLU A CA 1
ATOM 1560 C C . GLU A 1 195 ? -14.493 8.817 -12.014 1.00 77.56 195 GLU A C 1
ATOM 1562 O O . GLU A 1 195 ? -13.973 9.730 -12.665 1.00 77.56 195 GLU A O 1
ATOM 1567 N N . VAL A 1 196 ? -13.803 8.126 -11.100 1.00 82.81 196 VAL A N 1
ATOM 1568 C CA . VAL A 1 196 ? -12.439 8.449 -10.663 1.00 82.81 196 VAL A CA 1
ATOM 1569 C C . VAL A 1 196 ? -11.429 7.437 -11.219 1.00 82.81 196 VAL A C 1
ATOM 1571 O O . VAL A 1 196 ? -11.659 6.230 -11.164 1.00 82.81 196 VAL A O 1
ATOM 1574 N N . PRO A 1 197 ? -10.257 7.869 -11.729 1.00 83.69 197 PRO A N 1
ATOM 1575 C CA . PRO A 1 197 ? -9.239 6.929 -12.178 1.00 83.69 197 PRO A CA 1
ATOM 1576 C C . PRO A 1 197 ? -8.791 5.992 -11.051 1.00 83.69 197 PRO A C 1
ATOM 1578 O O . PRO A 1 197 ? -8.428 6.444 -9.967 1.00 83.69 197 PRO A O 1
ATOM 1581 N N . VAL A 1 198 ? -8.702 4.696 -11.354 1.00 83.44 198 VAL A N 1
ATOM 1582 C CA . VAL A 1 198 ? -8.341 3.617 -10.414 1.00 83.44 198 VAL A CA 1
ATOM 1583 C C . VAL A 1 198 ? -7.113 3.935 -9.554 1.00 83.44 198 VAL A C 1
ATOM 1585 O O . VAL A 1 198 ? -7.104 3.656 -8.361 1.00 83.44 198 VAL A O 1
ATOM 1588 N N . ALA A 1 199 ? -6.080 4.553 -10.134 1.00 80.50 199 ALA A N 1
ATOM 1589 C CA . ALA A 1 199 ? -4.871 4.931 -9.402 1.00 80.50 199 ALA A CA 1
ATOM 1590 C C . ALA A 1 199 ? -5.137 5.969 -8.291 1.00 80.50 199 ALA A C 1
ATOM 1592 O O . ALA A 1 199 ? -4.510 5.912 -7.234 1.00 80.50 199 ALA A O 1
ATOM 1593 N N . HIS A 1 200 ? -6.074 6.899 -8.503 1.00 85.75 200 HIS A N 1
ATOM 1594 C CA . HIS A 1 200 ? -6.484 7.858 -7.477 1.00 85.75 200 HIS A CA 1
ATOM 1595 C C . HIS A 1 200 ? -7.269 7.172 -6.360 1.00 85.75 200 HIS A C 1
ATOM 1597 O O . HIS A 1 200 ? -6.954 7.400 -5.195 1.00 85.75 200 HIS A O 1
ATOM 1603 N N . THR A 1 201 ? -8.203 6.278 -6.699 1.00 86.81 201 THR A N 1
ATOM 1604 C CA . THR A 1 201 ? -8.931 5.460 -5.715 1.00 86.81 201 THR A CA 1
ATOM 1605 C C . THR A 1 201 ? -7.969 4.624 -4.870 1.00 86.81 201 THR A C 1
ATOM 1607 O O . THR A 1 201 ? -8.086 4.597 -3.651 1.00 86.81 201 THR A O 1
ATOM 1610 N N . ALA A 1 202 ? -6.950 4.018 -5.487 1.00 84.00 202 ALA A N 1
ATOM 1611 C CA . ALA A 1 202 ? -5.920 3.257 -4.779 1.00 84.00 202 ALA A CA 1
ATOM 1612 C C . ALA A 1 202 ? -5.198 4.075 -3.714 1.00 84.00 202 ALA A C 1
ATOM 1614 O O . ALA A 1 202 ? -5.069 3.650 -2.570 1.00 84.00 202 ALA A O 1
ATOM 1615 N N . ASN A 1 203 ? -4.706 5.248 -4.124 1.00 86.19 203 ASN A N 1
ATOM 1616 C CA . ASN A 1 203 ? -3.962 6.141 -3.253 1.00 86.19 203 ASN A CA 1
ATOM 1617 C C . ASN A 1 203 ? -4.858 6.649 -2.126 1.00 86.19 203 ASN A C 1
ATOM 1619 O O . ASN A 1 203 ? -4.406 6.766 -0.993 1.00 86.19 203 ASN A O 1
ATOM 1623 N N . PHE A 1 204 ? -6.131 6.907 -2.418 1.00 89.38 204 PHE A N 1
ATOM 1624 C CA . PHE A 1 204 ? -7.101 7.321 -1.417 1.00 89.38 204 PHE A CA 1
ATOM 1625 C C . PHE A 1 204 ? -7.371 6.223 -0.378 1.00 89.38 204 PHE A C 1
ATOM 1627 O O . PHE A 1 204 ? -7.246 6.482 0.816 1.00 89.38 204 PHE A O 1
ATOM 1634 N N . VAL A 1 205 ? -7.631 4.985 -0.812 1.00 88.56 205 VAL A N 1
ATOM 1635 C CA . VAL A 1 205 ? -7.802 3.825 0.085 1.00 88.56 205 VAL A CA 1
ATOM 1636 C C . VAL A 1 205 ? -6.556 3.613 0.948 1.00 88.56 205 VAL A C 1
ATOM 1638 O O . VAL A 1 205 ? -6.663 3.409 2.154 1.00 88.56 205 VAL A O 1
ATOM 1641 N N . LEU A 1 206 ? -5.367 3.731 0.356 1.00 86.50 206 LEU A N 1
ATOM 1642 C CA . LEU A 1 206 ? -4.087 3.679 1.062 1.00 86.50 206 LEU A CA 1
ATOM 1643 C C . LEU A 1 206 ? -3.979 4.720 2.179 1.00 86.50 206 LEU A C 1
ATOM 1645 O O . LEU A 1 206 ? -3.568 4.396 3.294 1.00 86.50 206 LEU A O 1
ATOM 1649 N N . LEU A 1 207 ? -4.340 5.967 1.873 1.00 89.88 207 LEU A N 1
ATOM 1650 C CA . LEU A 1 207 ? -4.312 7.065 2.833 1.00 89.88 207 LEU A CA 1
ATOM 1651 C C . LEU A 1 207 ? -5.300 6.826 3.975 1.00 89.88 207 LEU A C 1
ATOM 1653 O O . LEU A 1 207 ? -4.909 6.989 5.126 1.00 89.88 207 LEU A O 1
ATOM 1657 N N . ILE A 1 208 ? -6.518 6.364 3.678 1.00 92.38 208 ILE A N 1
ATOM 1658 C CA . ILE A 1 208 ? -7.526 6.040 4.698 1.00 92.38 208 ILE A CA 1
ATOM 1659 C C . ILE A 1 208 ? -7.037 4.919 5.615 1.00 92.38 208 ILE A C 1
ATOM 1661 O O . ILE A 1 208 ? -7.110 5.044 6.834 1.00 92.38 208 ILE A O 1
ATOM 1665 N N . MET A 1 209 ? -6.508 3.832 5.048 1.00 89.50 209 MET A N 1
ATOM 1666 C CA . MET A 1 209 ? -6.010 2.698 5.832 1.00 89.50 209 MET A CA 1
ATOM 1667 C C . MET A 1 209 ? -4.841 3.105 6.728 1.00 89.50 209 MET A C 1
ATOM 1669 O O . MET A 1 209 ? -4.766 2.695 7.887 1.00 89.50 209 MET A O 1
ATOM 1673 N N . ARG A 1 210 ? -3.942 3.945 6.207 1.00 88.94 210 ARG A N 1
ATOM 1674 C CA . ARG A 1 210 ? -2.831 4.499 6.977 1.00 88.94 210 ARG A CA 1
ATOM 1675 C C . ARG A 1 210 ? -3.320 5.406 8.105 1.00 88.94 210 ARG A C 1
ATOM 1677 O O . ARG A 1 210 ? -2.873 5.237 9.233 1.00 88.94 210 ARG A O 1
ATOM 1684 N N . GLU A 1 211 ? -4.219 6.340 7.812 1.00 91.00 211 GLU A N 1
ATOM 1685 C CA . GLU A 1 211 ? -4.789 7.265 8.797 1.00 91.00 211 GLU A CA 1
ATOM 1686 C C . GLU A 1 211 ? -5.519 6.506 9.912 1.00 91.00 211 GLU A C 1
ATOM 1688 O O . GLU A 1 211 ? -5.306 6.780 11.092 1.00 91.00 211 GLU A O 1
ATOM 1693 N N . ALA A 1 212 ? -6.310 5.491 9.557 1.00 90.94 212 ALA A N 1
ATOM 1694 C CA . ALA A 1 212 ? -7.005 4.642 10.516 1.00 90.94 212 ALA A CA 1
ATOM 1695 C C . ALA A 1 212 ? -6.029 3.929 11.462 1.00 90.94 212 ALA A C 1
ATOM 1697 O O . ALA A 1 212 ? -6.226 3.944 12.674 1.00 90.94 212 ALA A O 1
ATOM 1698 N N . LEU A 1 213 ? -4.944 3.353 10.935 1.00 88.50 213 LEU A N 1
ATOM 1699 C CA . LEU A 1 213 ? -3.922 2.702 11.760 1.00 88.50 213 LEU A CA 1
ATOM 1700 C C . LEU A 1 213 ? -3.165 3.690 12.640 1.00 88.50 213 LEU A C 1
ATOM 1702 O O . LEU A 1 213 ? -2.946 3.400 13.809 1.00 88.50 213 LEU A O 1
ATOM 1706 N N . GLU A 1 214 ? -2.778 4.851 12.111 1.00 88.88 214 GLU A N 1
ATOM 1707 C CA . GLU A 1 214 ? -2.115 5.891 12.904 1.00 88.88 214 GLU A CA 1
ATOM 1708 C C . GLU A 1 214 ? -3.015 6.360 14.063 1.00 88.88 214 GLU A C 1
ATOM 1710 O O . GLU A 1 214 ? -2.531 6.515 15.186 1.00 88.88 214 GLU A O 1
ATOM 1715 N N . ASN A 1 215 ? -4.323 6.499 13.828 1.00 89.12 215 ASN A N 1
ATOM 1716 C CA . ASN A 1 215 ? -5.297 6.849 14.862 1.00 89.12 215 ASN A CA 1
ATOM 1717 C C . ASN A 1 215 ? -5.497 5.724 15.890 1.00 89.12 215 ASN A C 1
ATOM 1719 O O . ASN A 1 215 ? -5.540 6.004 17.086 1.00 89.12 215 ASN A O 1
ATOM 1723 N N . LEU A 1 216 ? -5.565 4.459 15.458 1.00 87.00 216 LEU A N 1
ATOM 1724 C CA . LEU A 1 216 ? -5.663 3.306 16.364 1.00 87.00 216 LEU A CA 1
ATOM 1725 C C . LEU A 1 216 ? -4.407 3.152 17.234 1.00 87.00 216 LEU A C 1
ATOM 1727 O O . LEU A 1 216 ? -4.517 2.894 18.429 1.00 87.00 216 LEU A O 1
ATOM 1731 N N . VAL A 1 217 ? -3.219 3.353 16.657 1.00 85.75 217 VAL A N 1
ATOM 1732 C CA . VAL A 1 217 ? -1.947 3.334 17.397 1.00 85.75 217 VAL A CA 1
ATOM 1733 C C . VAL A 1 217 ? -1.897 4.470 18.408 1.00 85.75 217 VAL A C 1
ATOM 1735 O O . VAL A 1 217 ? -1.547 4.244 19.559 1.00 85.75 217 VAL A O 1
ATOM 1738 N N . ARG A 1 218 ? -2.285 5.686 18.015 1.00 85.69 218 ARG A N 1
ATOM 1739 C CA . ARG A 1 218 ? -2.329 6.823 18.938 1.00 85.69 218 ARG A CA 1
ATOM 1740 C C . ARG A 1 218 ? -3.278 6.564 20.109 1.00 85.69 218 ARG A C 1
ATOM 1742 O O . ARG A 1 218 ? -2.934 6.863 21.247 1.00 85.69 218 ARG A O 1
ATOM 1749 N N . LEU A 1 219 ? -4.442 5.985 19.833 1.00 84.56 219 LEU A N 1
ATOM 1750 C CA . LEU A 1 219 ? -5.415 5.624 20.858 1.00 84.56 219 LEU A CA 1
ATOM 1751 C C . LEU A 1 219 ? -4.865 4.571 21.835 1.00 84.56 219 LEU A C 1
ATOM 1753 O O . LEU A 1 219 ? -5.126 4.648 23.033 1.00 84.56 219 LEU A O 1
ATOM 1757 N N . ALA A 1 220 ? -4.071 3.621 21.335 1.00 79.88 220 ALA A N 1
ATOM 1758 C CA . ALA A 1 220 ? -3.350 2.654 22.158 1.00 79.88 220 ALA A CA 1
ATOM 1759 C C . ALA A 1 220 ? -2.241 3.311 23.009 1.00 79.88 220 ALA A C 1
ATOM 1761 O O . ALA A 1 220 ? -2.150 3.035 24.205 1.00 79.88 220 ALA A O 1
ATOM 1762 N N . GLU A 1 221 ? -1.439 4.212 22.426 1.00 77.19 221 GLU A N 1
ATOM 1763 C CA . GLU A 1 221 ? -0.348 4.931 23.110 1.00 77.19 221 GLU A CA 1
ATOM 1764 C C . GLU A 1 221 ? -0.861 5.859 24.227 1.00 77.19 221 GLU A C 1
ATOM 1766 O O . GLU A 1 221 ? -0.211 6.001 25.258 1.00 77.19 221 GLU A O 1
ATOM 1771 N N . GLU A 1 222 ? -2.045 6.461 24.072 1.00 70.50 222 GLU A N 1
ATOM 1772 C CA . GLU A 1 222 ? -2.669 7.310 25.102 1.00 70.50 222 GLU A CA 1
ATOM 1773 C C . GLU A 1 222 ? -3.071 6.521 26.375 1.00 70.50 222 GLU A C 1
ATOM 1775 O O . GLU A 1 222 ? -3.381 7.121 27.408 1.00 70.50 222 GLU A O 1
ATOM 1780 N N . GLY A 1 223 ? -3.037 5.181 26.328 1.00 57.81 223 GLY A N 1
ATOM 1781 C CA . GLY A 1 223 ? -3.333 4.282 27.446 1.00 57.81 223 GLY A CA 1
ATOM 1782 C C . GLY A 1 223 ? -2.127 3.716 28.210 1.00 57.81 223 GLY A C 1
ATOM 1783 O O . GLY A 1 223 ? -2.295 3.288 29.357 1.00 57.81 223 GLY A O 1
ATOM 1784 N N . GLU A 1 224 ? -0.921 3.705 27.638 1.00 58.06 224 GLU A N 1
ATOM 1785 C CA . GLU A 1 224 ? 0.279 3.160 28.298 1.00 58.06 224 GLU A CA 1
ATOM 1786 C C . GLU A 1 224 ? 0.874 4.191 29.281 1.00 58.06 224 GLU A C 1
ATOM 1788 O O . GLU A 1 224 ? 1.078 5.352 28.939 1.00 58.06 224 GLU A O 1
ATOM 1793 N N . ASP A 1 225 ? 1.130 3.785 30.536 1.00 52.47 225 ASP A N 1
ATOM 1794 C CA . ASP A 1 225 ? 2.077 4.540 31.376 1.00 52.47 225 ASP A CA 1
ATOM 1795 C C . ASP A 1 225 ? 3.485 4.213 30.869 1.00 52.47 225 ASP A C 1
ATOM 1797 O O . ASP A 1 225 ? 3.726 3.093 30.421 1.00 52.47 225 ASP A O 1
ATOM 1801 N N . ASP A 1 226 ? 4.404 5.174 30.971 1.00 52.69 226 ASP A N 1
ATOM 1802 C CA . ASP A 1 226 ? 5.804 5.162 30.505 1.00 52.69 226 ASP A CA 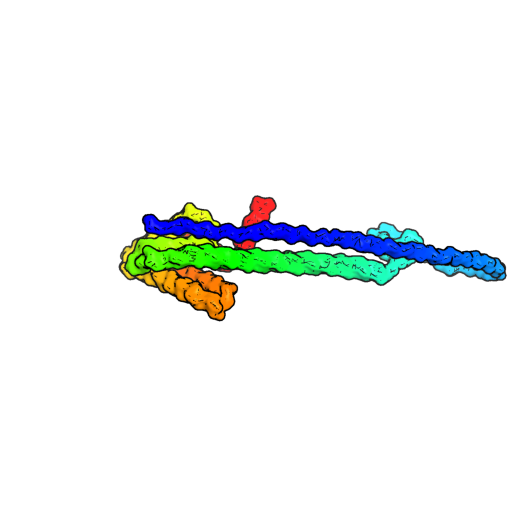1
ATOM 1803 C C . ASP A 1 226 ? 6.695 3.974 30.984 1.00 52.69 226 ASP A C 1
ATOM 1805 O O . ASP A 1 226 ? 7.918 4.022 30.830 1.00 52.69 226 ASP A O 1
ATOM 1809 N N . GLU A 1 227 ? 6.143 2.905 31.566 1.00 51.19 227 GLU A N 1
ATOM 1810 C CA . GLU A 1 227 ? 6.884 1.836 32.248 1.00 51.19 227 GLU A CA 1
ATOM 1811 C C . GLU A 1 227 ? 7.071 0.520 31.457 1.00 51.19 227 GLU A C 1
ATOM 1813 O O . GLU A 1 227 ? 7.966 -0.245 31.817 1.00 51.19 227 GLU A O 1
ATOM 1818 N N . GLU A 1 228 ? 6.356 0.252 30.352 1.00 50.66 228 GLU A N 1
ATOM 1819 C CA . GLU A 1 228 ? 6.585 -0.962 29.533 1.00 50.66 228 GLU A CA 1
ATOM 1820 C C . GLU A 1 228 ? 7.357 -0.664 28.231 1.00 50.66 228 GLU A C 1
ATOM 1822 O O . GLU A 1 228 ? 6.837 -0.280 27.189 1.00 50.66 228 GLU A O 1
ATOM 1827 N N . SER A 1 229 ? 8.679 -0.833 28.322 1.00 54.06 229 SER A N 1
ATOM 1828 C CA . SER A 1 229 ? 9.683 -0.516 27.294 1.00 54.06 229 SER A CA 1
ATOM 1829 C C . SER A 1 229 ? 9.660 -1.420 26.046 1.00 54.06 229 SER A C 1
ATOM 1831 O O . SER A 1 229 ? 10.321 -1.080 25.060 1.00 54.06 229 SER A O 1
ATOM 1833 N N . ASP A 1 230 ? 8.955 -2.554 26.068 1.00 53.94 230 ASP A N 1
ATOM 1834 C CA . ASP A 1 230 ? 9.070 -3.578 25.017 1.00 53.94 230 ASP A CA 1
ATOM 1835 C C . ASP A 1 230 ? 8.022 -3.424 23.898 1.00 53.94 230 ASP A C 1
ATOM 1837 O O . ASP A 1 230 ? 8.377 -3.537 22.724 1.00 53.94 230 ASP A O 1
ATOM 1841 N N . THR A 1 231 ? 6.770 -3.059 24.203 1.00 54.25 231 THR A N 1
ATOM 1842 C CA . THR A 1 231 ? 5.721 -2.788 23.193 1.00 54.25 231 THR A CA 1
ATOM 1843 C C . THR A 1 231 ? 6.050 -1.560 22.348 1.00 54.25 231 THR A C 1
ATOM 1845 O O . THR A 1 231 ? 5.929 -1.583 21.120 1.00 54.25 231 THR A O 1
ATOM 1848 N N . LYS A 1 232 ? 6.600 -0.514 22.969 1.00 54.25 232 LYS A N 1
ATOM 1849 C CA . LYS A 1 232 ? 7.080 0.703 22.293 1.00 54.25 232 LYS A CA 1
ATOM 1850 C C . LYS A 1 232 ? 8.076 0.419 21.158 1.00 54.25 232 LYS A C 1
ATOM 1852 O O . LYS A 1 232 ? 8.099 1.147 20.163 1.00 54.25 232 LYS A O 1
ATOM 1857 N N . TYR A 1 233 ? 8.878 -0.644 21.277 1.00 54.91 233 TYR A N 1
ATOM 1858 C CA . TYR A 1 233 ? 9.852 -1.047 20.259 1.00 54.91 233 TYR A CA 1
ATOM 1859 C C . TYR A 1 233 ? 9.184 -1.689 19.035 1.00 54.91 233 TYR A C 1
ATOM 1861 O O . TYR A 1 233 ? 9.548 -1.383 17.897 1.00 54.91 233 TYR A O 1
ATOM 1869 N N . THR A 1 234 ? 8.164 -2.524 19.243 1.00 60.31 234 THR A N 1
ATOM 1870 C CA . THR A 1 234 ? 7.379 -3.146 18.165 1.00 60.31 234 THR A CA 1
ATOM 1871 C C . THR A 1 234 ? 6.574 -2.099 17.395 1.00 60.31 234 THR A C 1
ATOM 1873 O O . THR A 1 234 ? 6.547 -2.135 16.164 1.00 60.31 234 THR A O 1
ATOM 1876 N N . PHE A 1 235 ? 6.012 -1.098 18.083 1.00 59.31 235 PHE A N 1
ATOM 1877 C CA . PHE A 1 235 ? 5.291 0.011 17.440 1.00 59.31 235 PHE A CA 1
ATOM 1878 C C . PHE A 1 235 ? 6.205 0.993 16.719 1.00 59.31 235 PHE A C 1
ATOM 1880 O O . PHE A 1 235 ? 5.849 1.458 15.636 1.00 59.31 235 PHE A O 1
ATOM 1887 N N . GLN A 1 236 ? 7.411 1.259 17.231 1.00 63.00 236 GLN A N 1
ATOM 1888 C CA . GLN A 1 236 ? 8.428 1.960 16.443 1.00 63.00 236 GLN A CA 1
ATOM 1889 C C . GLN A 1 236 ? 8.786 1.174 15.181 1.00 63.00 236 GLN A C 1
ATOM 1891 O O . GLN A 1 236 ? 8.850 1.772 14.112 1.00 63.00 236 GLN A O 1
ATOM 1896 N N . LEU A 1 237 ? 8.899 -0.156 15.256 1.00 61.59 237 LEU A N 1
ATOM 1897 C CA . LEU A 1 237 ? 9.108 -0.993 14.073 1.00 61.59 237 LEU A CA 1
ATOM 1898 C C . LEU A 1 237 ? 7.942 -0.918 13.076 1.00 61.59 237 LEU A C 1
ATOM 1900 O O . LEU A 1 237 ? 8.182 -0.845 11.873 1.00 61.59 237 LEU A O 1
ATOM 1904 N N . ILE A 1 238 ? 6.693 -0.926 13.545 1.00 60.78 238 ILE A N 1
ATOM 1905 C CA . ILE A 1 238 ? 5.496 -0.820 12.694 1.00 60.78 238 ILE A CA 1
ATOM 1906 C C . ILE A 1 238 ? 5.409 0.574 12.059 1.00 60.78 238 ILE A C 1
ATOM 1908 O O . ILE A 1 238 ? 5.159 0.690 10.861 1.00 60.78 238 ILE A O 1
ATOM 1912 N N . LYS A 1 239 ? 5.692 1.630 12.826 1.00 61.84 239 LYS A N 1
ATOM 1913 C CA . LYS A 1 239 ? 5.731 3.026 12.368 1.00 61.84 239 LYS A CA 1
ATOM 1914 C C . LYS A 1 239 ? 6.875 3.284 11.389 1.00 61.84 239 LYS A C 1
ATOM 1916 O O . LYS A 1 239 ? 6.703 4.024 10.425 1.00 61.84 239 LYS A O 1
ATOM 1921 N N . ASP A 1 240 ? 8.033 2.669 11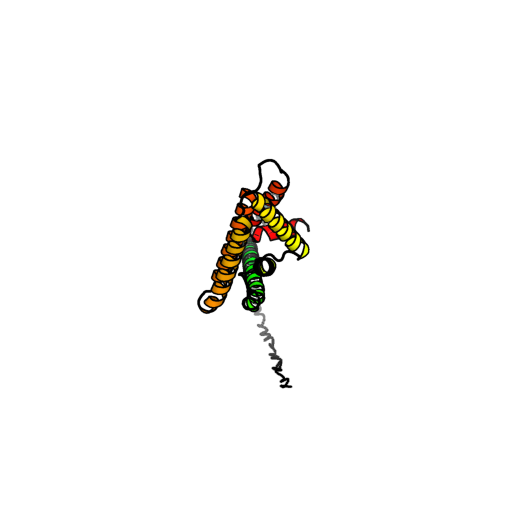.598 1.00 58.97 240 ASP A N 1
ATOM 1922 C CA . ASP A 1 240 ? 9.172 2.769 10.685 1.00 58.97 240 ASP A CA 1
ATOM 1923 C C . ASP A 1 240 ? 8.962 1.919 9.424 1.00 58.97 240 ASP A C 1
ATOM 1925 O O . ASP A 1 240 ? 9.385 2.318 8.338 1.00 58.97 240 ASP A O 1
ATOM 1929 N N . ARG A 1 241 ? 8.236 0.796 9.523 1.00 58.16 241 ARG A N 1
ATOM 1930 C CA . ARG A 1 241 ? 7.783 0.016 8.360 1.00 58.16 241 ARG A CA 1
ATOM 1931 C C . ARG A 1 241 ? 6.681 0.719 7.568 1.00 58.16 241 ARG A C 1
ATOM 1933 O O . ARG A 1 241 ? 6.710 0.628 6.350 1.00 58.16 241 ARG A O 1
ATOM 1940 N N . SER A 1 242 ? 5.761 1.441 8.212 1.00 54.84 242 SER A N 1
ATOM 1941 C CA . SER A 1 242 ? 4.707 2.200 7.517 1.00 54.84 242 SER A CA 1
ATOM 1942 C C . SER A 1 242 ? 5.221 3.493 6.874 1.00 54.84 242 SER A C 1
ATOM 1944 O O . SER A 1 242 ? 4.654 3.964 5.890 1.00 54.84 242 SER A O 1
ATOM 1946 N N . LYS A 1 243 ? 6.316 4.062 7.400 1.00 56.91 243 LYS A N 1
ATOM 1947 C CA . LYS A 1 243 ? 7.039 5.195 6.798 1.00 56.91 243 LYS A CA 1
ATOM 1948 C C . LYS A 1 243 ? 7.979 4.794 5.664 1.00 56.91 243 LYS A C 1
ATOM 1950 O O . LYS A 1 243 ? 8.334 5.655 4.859 1.00 56.91 243 LYS A O 1
ATOM 1955 N N . LYS A 1 244 ? 8.426 3.536 5.612 1.00 52.19 244 LYS A N 1
ATOM 1956 C CA . LYS A 1 244 ? 9.183 3.017 4.470 1.00 52.19 244 LYS A CA 1
ATOM 1957 C C . LYS A 1 244 ? 8.232 2.919 3.278 1.00 52.19 244 LYS A C 1
ATOM 1959 O O . LYS A 1 244 ? 7.223 2.226 3.342 1.00 52.19 244 LYS A O 1
ATOM 1964 N N . ASP A 1 245 ? 8.576 3.621 2.200 1.00 46.94 245 ASP A N 1
ATOM 1965 C CA . ASP A 1 245 ? 7.907 3.521 0.902 1.00 46.94 245 ASP A CA 1
ATOM 1966 C C . ASP A 1 245 ? 7.637 2.055 0.540 1.00 46.94 245 ASP A C 1
ATOM 1968 O O . ASP A 1 245 ? 8.496 1.194 0.746 1.00 46.94 245 ASP A O 1
ATOM 1972 N N . ALA A 1 246 ? 6.482 1.764 -0.060 1.00 49.81 246 ALA A N 1
ATOM 1973 C CA . ALA A 1 246 ? 6.142 0.410 -0.506 1.00 49.81 246 ALA A CA 1
ATOM 1974 C C . ALA A 1 246 ? 7.208 -0.186 -1.459 1.00 49.81 246 ALA A C 1
ATOM 1976 O O . ALA A 1 246 ? 7.386 -1.402 -1.499 1.00 49.81 246 ALA A O 1
ATOM 1977 N N . GLY A 1 247 ? 7.975 0.663 -2.160 1.00 48.62 247 GLY A N 1
ATOM 1978 C CA . GLY A 1 247 ? 9.130 0.267 -2.979 1.00 48.62 247 GLY A CA 1
ATOM 1979 C C . GLY A 1 247 ? 10.398 -0.105 -2.190 1.00 48.62 247 GLY A C 1
ATOM 1980 O O . GLY A 1 247 ? 11.257 -0.822 -2.698 1.00 48.62 247 GLY A O 1
ATOM 1981 N N . ALA A 1 248 ? 10.532 0.314 -0.929 1.00 46.50 248 ALA A N 1
ATOM 1982 C CA . ALA A 1 248 ? 11.656 -0.064 -0.067 1.00 46.50 248 ALA A CA 1
ATOM 1983 C C . ALA A 1 248 ? 11.488 -1.466 0.544 1.00 46.50 248 ALA A C 1
ATOM 1985 O O . ALA A 1 248 ? 12.482 -2.132 0.825 1.00 46.50 248 ALA A O 1
ATOM 1986 N N . VAL A 1 249 ? 10.246 -1.936 0.709 1.00 50.06 249 VAL A N 1
ATOM 1987 C CA . VAL A 1 249 ? 9.948 -3.281 1.231 1.00 50.06 249 VAL A CA 1
ATOM 1988 C C . VAL A 1 249 ? 10.400 -4.375 0.253 1.00 50.06 249 VAL A C 1
ATOM 1990 O O . VAL A 1 249 ? 10.823 -5.438 0.696 1.00 50.06 249 VAL A O 1
ATOM 1993 N N . LEU A 1 250 ? 10.401 -4.113 -1.062 1.00 45.97 250 LEU A N 1
ATOM 1994 C CA . LEU A 1 250 ? 10.914 -5.060 -2.063 1.00 45.97 250 LEU A CA 1
ATOM 1995 C C . LEU A 1 250 ? 12.444 -5.239 -1.982 1.00 45.97 250 LEU A C 1
ATOM 1997 O O . LEU A 1 250 ? 12.941 -6.356 -2.108 1.00 45.97 250 LEU A O 1
ATOM 2001 N N . LYS A 1 251 ? 13.189 -4.158 -1.703 1.00 46.88 251 LYS A N 1
ATOM 2002 C CA . LYS A 1 251 ? 14.665 -4.169 -1.619 1.00 46.88 251 LYS A CA 1
ATOM 2003 C C . LYS A 1 251 ? 15.191 -5.004 -0.449 1.00 46.88 251 LYS A C 1
ATOM 2005 O O . LYS A 1 251 ? 16.258 -5.607 -0.555 1.00 46.88 251 LYS A O 1
ATOM 2010 N N . ASP A 1 252 ? 14.426 -5.101 0.637 1.00 49.53 252 ASP A N 1
ATOM 2011 C CA . ASP A 1 252 ? 14.802 -5.928 1.787 1.00 49.53 252 ASP A CA 1
ATOM 2012 C C . ASP A 1 252 ? 14.731 -7.440 1.445 1.00 49.53 252 ASP A C 1
ATOM 2014 O O . ASP A 1 252 ? 15.540 -8.215 1.959 1.00 49.53 252 ASP A O 1
ATOM 2018 N N . TYR A 1 253 ? 13.873 -7.861 0.501 1.00 46.62 253 TYR A N 1
ATOM 2019 C CA . TYR A 1 253 ? 13.813 -9.253 0.020 1.00 46.62 253 TYR A CA 1
ATOM 2020 C C . TYR A 1 253 ? 14.901 -9.606 -1.007 1.00 46.62 253 TYR A C 1
ATOM 2022 O O . TYR A 1 253 ? 15.329 -10.758 -1.046 1.00 46.62 253 TYR A O 1
ATOM 2030 N N . GLU A 1 254 ? 15.402 -8.646 -1.791 1.00 46.66 254 GLU A N 1
ATOM 2031 C CA . GLU A 1 254 ? 16.548 -8.880 -2.689 1.00 46.66 254 GLU A CA 1
ATOM 2032 C C . GLU A 1 254 ? 17.878 -9.023 -1.931 1.00 46.66 254 GLU A C 1
ATOM 2034 O O . GLU A 1 254 ? 18.786 -9.700 -2.402 1.00 46.66 254 GLU A O 1
ATOM 2039 N N . SER A 1 255 ? 17.997 -8.445 -0.730 1.00 42.75 255 SER A N 1
ATOM 2040 C CA . SER A 1 255 ? 19.218 -8.531 0.090 1.00 42.75 255 SER A CA 1
ATOM 2041 C C . SER A 1 255 ? 19.437 -9.884 0.791 1.00 42.75 255 SER A C 1
ATOM 2043 O O . SER A 1 255 ? 20.497 -10.112 1.377 1.00 42.75 255 SER A O 1
ATOM 2045 N N . LEU A 1 256 ? 18.446 -10.781 0.726 1.00 41.78 256 LEU A N 1
ATOM 2046 C CA . LEU A 1 256 ? 18.492 -12.145 1.269 1.00 41.78 256 LEU A CA 1
ATOM 2047 C C . LEU A 1 256 ? 18.778 -13.216 0.193 1.00 41.78 256 LEU A C 1
ATOM 2049 O O . LEU A 1 256 ? 18.720 -14.408 0.505 1.00 41.78 256 LEU A O 1
ATOM 2053 N N . GLY A 1 257 ? 19.082 -12.802 -1.046 1.00 36.25 257 GLY A N 1
ATOM 2054 C CA . GLY A 1 257 ? 19.450 -13.667 -2.177 1.00 36.25 257 GLY A CA 1
ATOM 2055 C C . GLY A 1 257 ? 20.935 -13.641 -2.513 1.00 36.25 257 GLY A C 1
ATOM 2056 O O . GLY A 1 257 ? 21.453 -12.543 -2.808 1.00 36.25 257 GLY A O 1
#

Foldseek 3Di:
DDDDDDDDDDDDDPPDDDDPPPPPDPDPPDDDPDPDDDDDDDDPPVVPDPQDQQPPDPVSVVQADNSNHGDDPVVVVVVVVVVVVVVVVVVVVVVVVLVVVVVVLLLQLVVLLVVLLVCVVVADLVDLVSLLVSLLSNVCSNVVDPPVVSVVVSVVLVVLLVLLCVVVVCSSVVLSVLSSVLSVQLSVLVVCCVPDPPVVSSVSNLVSNLVSVVSSVVSSVNRDDPPDPPVVVVVVVVVVVSVPDPSVVVVVVVVVD

Radius of gyration: 35.47 Å; chains: 1; bounding box: 98×38×95 Å

Organism: NCBI:txid181874

pLDDT: mean 73.95, std 17.21, range [36.25, 96.75]